Protein AF-A0A848EPE4-F1 (afdb_monomer_lite)

Structure (mmCIF, N/CA/C/O backbone):
data_AF-A0A848EPE4-F1
#
_entry.id   AF-A0A848EPE4-F1
#
loop_
_atom_site.group_PDB
_atom_site.id
_atom_site.type_symbol
_atom_site.label_atom_id
_atom_site.label_alt_id
_atom_site.label_comp_id
_atom_site.label_asym_id
_atom_site.label_entity_id
_atom_site.label_seq_id
_atom_site.pdbx_PDB_ins_code
_atom_site.Cartn_x
_atom_site.Cartn_y
_atom_site.Cartn_z
_atom_site.occupancy
_atom_site.B_iso_or_equiv
_atom_site.auth_seq_id
_atom_site.auth_comp_id
_atom_site.auth_asym_id
_atom_site.auth_atom_id
_atom_site.pdbx_PDB_model_num
ATOM 1 N N . MET A 1 1 ? -6.560 12.099 16.026 1.00 55.00 1 MET A N 1
ATOM 2 C CA . MET A 1 1 ? -5.536 12.004 17.094 1.00 55.00 1 MET A CA 1
ATOM 3 C C . MET A 1 1 ? -4.137 12.373 16.577 1.00 55.00 1 MET A C 1
ATOM 5 O O . MET A 1 1 ? -3.773 11.917 15.496 1.00 55.00 1 MET A O 1
ATOM 9 N N . TYR A 1 2 ? -3.348 13.176 17.306 1.00 63.06 2 TYR A N 1
ATOM 10 C CA . TYR A 1 2 ? -1.899 13.295 17.062 1.00 63.06 2 TYR A CA 1
ATOM 11 C C . TYR A 1 2 ? -1.186 12.169 17.816 1.00 63.06 2 TYR A C 1
ATOM 13 O O . TYR A 1 2 ? -1.379 12.022 19.019 1.00 63.06 2 TYR A O 1
ATOM 21 N N . LEU A 1 3 ? -0.387 11.359 17.117 1.00 69.88 3 LEU A N 1
ATOM 22 C CA . LEU A 1 3 ? 0.414 10.324 17.769 1.00 69.88 3 LEU A CA 1
ATOM 23 C C . LEU A 1 3 ? 1.490 10.973 18.661 1.00 69.88 3 LEU A C 1
ATOM 25 O O . LEU A 1 3 ? 2.161 11.907 18.193 1.00 69.88 3 LEU A O 1
ATOM 29 N N . PRO A 1 4 ? 1.707 10.464 19.891 1.00 80.75 4 PRO A N 1
ATOM 30 C CA . PRO A 1 4 ? 2.848 10.834 20.721 1.00 80.75 4 PRO A CA 1
ATOM 31 C C . PRO A 1 4 ? 4.163 10.788 19.936 1.00 80.75 4 PRO A C 1
ATOM 33 O O . PRO A 1 4 ? 4.312 10.015 18.985 1.00 80.75 4 PRO A O 1
ATOM 36 N N . HIS A 1 5 ? 5.118 11.644 20.308 1.00 78.69 5 HIS A N 1
ATOM 37 C CA . HIS A 1 5 ? 6.383 11.784 19.583 1.00 78.69 5 HIS A CA 1
ATOM 38 C C . HIS A 1 5 ? 7.130 10.449 19.440 1.00 78.69 5 HIS A C 1
ATOM 40 O O . HIS A 1 5 ? 7.540 10.102 18.336 1.00 78.69 5 HIS A O 1
ATOM 46 N N . GLU A 1 6 ? 7.203 9.666 20.513 1.00 79.75 6 GLU A N 1
ATOM 47 C CA . GLU A 1 6 ? 7.856 8.352 20.535 1.00 79.75 6 GLU A CA 1
ATOM 48 C C . GLU A 1 6 ? 7.231 7.370 19.532 1.00 79.75 6 GLU A C 1
ATOM 50 O O . GLU A 1 6 ? 7.936 6.726 18.757 1.00 79.75 6 GLU A O 1
ATOM 55 N N . LEU A 1 7 ? 5.897 7.335 19.438 1.00 81.75 7 LEU A N 1
ATOM 56 C CA . LEU A 1 7 ? 5.201 6.472 18.477 1.00 81.75 7 LEU A CA 1
ATOM 57 C C . LEU A 1 7 ? 5.461 6.916 17.033 1.00 81.75 7 LEU A C 1
ATOM 59 O O . LEU A 1 7 ? 5.602 6.083 16.137 1.00 81.75 7 LEU A O 1
ATOM 63 N N . ARG A 1 8 ? 5.565 8.229 16.787 1.00 81.81 8 ARG A N 1
ATOM 64 C CA . ARG A 1 8 ? 5.948 8.751 15.465 1.00 81.81 8 ARG A CA 1
ATOM 65 C C . ARG A 1 8 ? 7.373 8.345 15.094 1.00 81.81 8 ARG A C 1
ATOM 67 O O . ARG A 1 8 ? 7.601 7.975 13.943 1.00 81.81 8 ARG A O 1
ATOM 74 N N . GLN A 1 9 ? 8.305 8.385 16.046 1.00 85.06 9 GLN A N 1
ATOM 75 C CA . GLN A 1 9 ? 9.679 7.930 15.830 1.00 85.06 9 GLN A CA 1
ATOM 76 C C . GLN A 1 9 ? 9.729 6.437 15.495 1.00 85.06 9 GLN A C 1
ATOM 78 O O . GLN A 1 9 ? 10.421 6.051 14.553 1.00 85.06 9 GLN A O 1
ATOM 83 N N . ASP A 1 10 ? 8.959 5.600 16.192 1.00 85.69 10 ASP A N 1
ATOM 84 C CA . ASP A 1 10 ? 8.924 4.168 15.895 1.00 85.69 10 ASP A CA 1
ATOM 85 C C . ASP A 1 10 ? 8.340 3.872 14.513 1.00 85.69 10 ASP A C 1
ATOM 87 O O . ASP A 1 10 ? 8.917 3.096 13.753 1.00 85.69 10 ASP A O 1
ATOM 91 N N . PHE A 1 11 ? 7.241 4.527 14.127 1.00 84.06 11 PHE A N 1
ATOM 92 C CA . PHE A 1 11 ? 6.709 4.387 12.768 1.00 84.06 11 PHE A CA 1
ATOM 93 C C . PHE A 1 11 ? 7.697 4.869 11.704 1.00 84.06 11 PHE A C 1
ATOM 95 O O . PHE A 1 11 ? 7.796 4.266 10.635 1.00 84.06 11 PHE A O 1
ATOM 102 N N . HIS A 1 12 ? 8.452 5.930 11.989 1.00 84.19 12 HIS A N 1
ATOM 103 C CA . HIS A 1 12 ? 9.511 6.392 11.101 1.00 84.19 12 HIS A CA 1
ATOM 104 C C . HIS A 1 12 ? 10.647 5.363 10.985 1.00 84.19 12 HIS A C 1
ATOM 106 O O . HIS A 1 12 ? 11.151 5.110 9.887 1.00 84.19 12 HIS A O 1
ATOM 112 N N . TYR A 1 13 ? 11.017 4.723 12.095 1.00 84.31 13 TYR A N 1
ATOM 113 C CA . TYR A 1 13 ? 12.003 3.645 12.140 1.00 84.31 13 TYR A CA 1
ATOM 114 C C . TYR A 1 13 ? 11.542 2.393 11.367 1.00 84.31 13 TYR A C 1
ATOM 116 O O . TYR A 1 13 ? 12.347 1.737 10.709 1.00 84.31 13 TYR A O 1
ATOM 124 N N . LEU A 1 14 ? 10.235 2.116 11.361 1.00 84.06 14 LEU A N 1
ATOM 125 C CA . LEU A 1 14 ? 9.597 1.040 10.594 1.00 84.06 14 LEU A CA 1
ATOM 126 C C . LEU A 1 14 ? 9.268 1.419 9.136 1.00 84.06 14 LEU A C 1
ATOM 128 O O . LEU A 1 14 ? 8.628 0.644 8.425 1.00 84.06 14 LEU A O 1
ATOM 132 N N . SER A 1 15 ? 9.686 2.596 8.665 1.00 81.88 15 SER A N 1
ATOM 133 C CA . SER A 1 15 ? 9.527 2.996 7.263 1.00 81.88 15 SER A CA 1
ATOM 134 C C . SER A 1 15 ? 10.709 2.538 6.403 1.00 81.88 15 SER A C 1
ATOM 136 O O . SER A 1 15 ? 11.812 2.291 6.894 1.00 81.88 15 SER A O 1
ATOM 138 N N . LEU A 1 16 ? 10.496 2.470 5.088 1.00 76.06 16 LEU A N 1
ATOM 139 C CA . LEU A 1 16 ? 11.571 2.225 4.117 1.00 76.06 16 LEU A CA 1
ATOM 140 C C . LEU A 1 16 ? 12.423 3.473 3.843 1.00 76.06 16 LEU A C 1
ATOM 142 O O . LEU A 1 16 ? 13.394 3.388 3.100 1.00 76.06 16 LEU A O 1
ATOM 146 N N . ARG A 1 17 ? 12.045 4.638 4.400 1.00 77.94 17 ARG A N 1
ATOM 147 C CA . ARG A 1 17 ? 12.699 5.953 4.226 1.00 77.94 17 ARG A CA 1
ATOM 148 C C . ARG A 1 17 ? 12.914 6.408 2.773 1.00 77.94 17 ARG A C 1
ATOM 150 O O . ARG A 1 17 ? 13.511 7.450 2.538 1.00 77.94 17 ARG A O 1
ATOM 157 N N . SER A 1 18 ? 12.376 5.675 1.801 1.00 81.88 18 SER A N 1
ATOM 158 C CA . SER A 1 18 ? 12.403 5.989 0.378 1.00 81.88 18 SER A CA 1
ATOM 159 C C . SER A 1 18 ? 11.016 5.772 -0.204 1.00 81.88 18 SER A C 1
ATOM 161 O O . SER A 1 18 ? 10.469 4.670 -0.152 1.00 81.88 18 SER A O 1
ATOM 163 N N . SER A 1 19 ? 10.454 6.831 -0.785 1.00 86.50 19 SER A N 1
ATOM 164 C CA . SER A 1 19 ? 9.142 6.761 -1.438 1.00 86.50 19 SER A CA 1
ATOM 165 C C . SER A 1 19 ? 9.155 5.830 -2.654 1.00 86.50 19 SER A C 1
ATOM 167 O O . SER A 1 19 ? 8.135 5.204 -2.935 1.00 86.50 19 SER A O 1
ATOM 169 N N . LEU A 1 20 ? 10.300 5.707 -3.340 1.00 90.38 20 LEU A N 1
ATOM 170 C CA . LEU A 1 20 ? 10.474 4.758 -4.440 1.00 90.38 20 LEU A CA 1
ATOM 171 C C . LEU A 1 20 ? 10.482 3.314 -3.919 1.00 90.38 20 LEU A C 1
ATOM 173 O O . LEU A 1 20 ? 9.756 2.489 -4.456 1.00 90.38 20 LEU A O 1
ATOM 177 N N . LEU A 1 21 ? 11.201 3.013 -2.829 1.00 89.50 21 LEU A N 1
ATOM 178 C CA . LEU A 1 21 ? 11.173 1.669 -2.228 1.00 89.50 21 LEU A CA 1
ATOM 179 C C . LEU A 1 21 ? 9.773 1.288 -1.730 1.00 89.50 21 LEU A C 1
ATOM 181 O O . LEU A 1 21 ? 9.354 0.141 -1.874 1.00 89.50 21 LEU A O 1
ATOM 185 N N . GLU A 1 22 ? 9.030 2.242 -1.158 1.00 88.69 22 GLU A N 1
ATOM 186 C CA . GLU A 1 22 ? 7.638 2.002 -0.774 1.00 88.69 22 GLU A CA 1
ATOM 187 C C . GLU A 1 22 ? 6.756 1.649 -1.972 1.00 88.69 22 GLU A C 1
ATOM 189 O O . GLU A 1 22 ? 5.899 0.775 -1.843 1.00 88.69 22 GLU A O 1
ATOM 194 N N . GLU A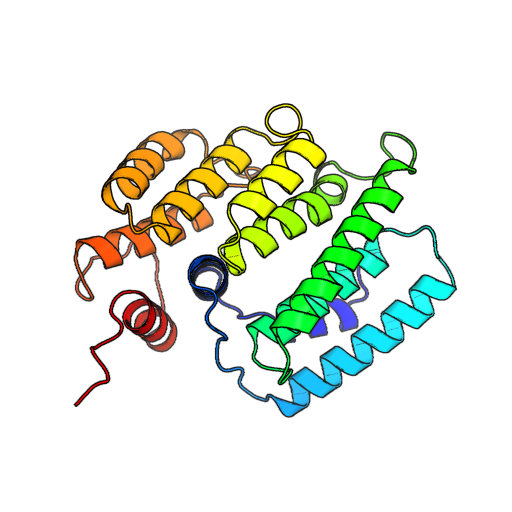 1 23 ? 6.960 2.312 -3.112 1.00 92.38 23 GLU A N 1
ATOM 195 C CA . GLU A 1 23 ? 6.189 2.063 -4.329 1.00 92.38 23 GLU A CA 1
ATOM 196 C C . GLU A 1 23 ? 6.599 0.749 -5.003 1.00 92.38 23 GLU A C 1
ATOM 198 O O . GLU A 1 23 ? 5.732 -0.048 -5.337 1.00 92.38 23 GLU A O 1
ATOM 203 N N . ILE A 1 24 ? 7.900 0.460 -5.106 1.00 91.00 24 ILE A N 1
ATOM 204 C CA . ILE A 1 24 ? 8.420 -0.822 -5.609 1.00 91.00 24 ILE A CA 1
ATOM 205 C C . ILE A 1 24 ? 7.850 -1.975 -4.786 1.00 91.00 24 ILE A C 1
ATOM 207 O O . ILE A 1 24 ? 7.311 -2.939 -5.320 1.00 91.00 24 ILE A O 1
ATOM 211 N N . SER A 1 25 ? 7.924 -1.868 -3.463 1.00 88.75 25 SER A N 1
ATOM 212 C CA . SER A 1 25 ? 7.424 -2.915 -2.582 1.00 88.75 25 SER A CA 1
ATOM 213 C C . SER A 1 25 ? 5.900 -3.077 -2.660 1.00 88.75 25 SER A C 1
ATOM 215 O O . SER A 1 25 ? 5.390 -4.182 -2.476 1.00 88.75 25 SER A O 1
ATOM 217 N N . LEU A 1 26 ? 5.166 -1.991 -2.926 1.00 92.12 26 LEU A N 1
ATOM 218 C CA . LEU A 1 26 ? 3.726 -2.034 -3.179 1.00 92.12 26 LEU A CA 1
ATOM 219 C C . LEU A 1 26 ? 3.394 -2.717 -4.513 1.00 92.12 26 LEU A C 1
ATOM 221 O O . LEU A 1 26 ? 2.454 -3.492 -4.556 1.00 92.12 26 LEU A O 1
ATOM 225 N N . LEU A 1 27 ? 4.126 -2.425 -5.585 1.00 93.75 27 LEU A N 1
ATOM 226 C CA . LEU A 1 27 ? 3.832 -2.935 -6.928 1.00 93.75 27 LEU A CA 1
ATOM 227 C C . LEU A 1 27 ? 4.292 -4.385 -7.109 1.00 93.75 27 LEU A C 1
ATOM 229 O O . LEU A 1 27 ? 3.583 -5.218 -7.662 1.00 93.75 27 LEU A O 1
ATOM 233 N N . TYR A 1 28 ? 5.475 -4.716 -6.604 1.00 88.94 28 TYR A N 1
ATOM 234 C CA . TYR A 1 28 ? 6.107 -6.000 -6.892 1.00 88.94 28 TYR A CA 1
ATOM 235 C C . TYR A 1 28 ? 6.006 -7.005 -5.747 1.00 88.94 28 TYR A C 1
ATOM 237 O O . TYR A 1 28 ? 6.452 -8.137 -5.901 1.00 88.94 28 TYR A O 1
ATOM 245 N N . GLY A 1 29 ? 5.430 -6.614 -4.606 1.00 79.62 29 GLY A N 1
ATOM 246 C CA . GLY A 1 29 ? 5.181 -7.508 -3.472 1.00 79.62 29 GLY A CA 1
ATOM 247 C C . GLY A 1 29 ? 6.442 -8.076 -2.813 1.00 79.62 29 GLY A C 1
ATOM 248 O O . GLY A 1 29 ? 6.332 -8.923 -1.929 1.00 79.62 29 GLY A O 1
ATOM 249 N N . ARG A 1 30 ? 7.645 -7.631 -3.209 1.00 73.88 30 ARG A N 1
ATOM 250 C CA . ARG A 1 30 ? 8.894 -8.157 -2.654 1.00 73.88 30 ARG A CA 1
ATOM 251 C C . ARG A 1 30 ? 9.141 -7.619 -1.241 1.00 73.88 30 ARG A C 1
ATOM 253 O O . ARG A 1 30 ? 9.041 -6.398 -1.030 1.00 73.88 30 ARG A O 1
ATOM 260 N N . PRO A 1 31 ? 9.492 -8.498 -0.283 1.00 72.25 31 PRO A N 1
ATOM 261 C CA . PRO A 1 31 ? 10.002 -8.056 0.998 1.00 72.25 31 PRO A CA 1
ATOM 262 C C . PRO A 1 31 ? 11.348 -7.370 0.774 1.00 72.25 31 PRO A C 1
ATOM 264 O O . PRO A 1 31 ? 12.218 -7.891 0.077 1.00 72.25 31 PRO A O 1
ATOM 267 N N . LEU A 1 32 ? 11.511 -6.185 1.349 1.00 73.31 32 LEU A N 1
ATOM 268 C CA . LEU A 1 32 ? 12.774 -5.459 1.279 1.00 73.31 32 LEU A CA 1
ATOM 269 C C . LEU A 1 32 ? 13.558 -5.752 2.552 1.00 73.31 32 LEU A C 1
ATOM 271 O O . LEU A 1 32 ? 13.022 -5.622 3.655 1.00 73.31 32 LEU A O 1
ATOM 275 N N . THR A 1 33 ? 14.813 -6.175 2.394 1.00 67.12 33 THR A N 1
ATOM 276 C CA . THR A 1 33 ?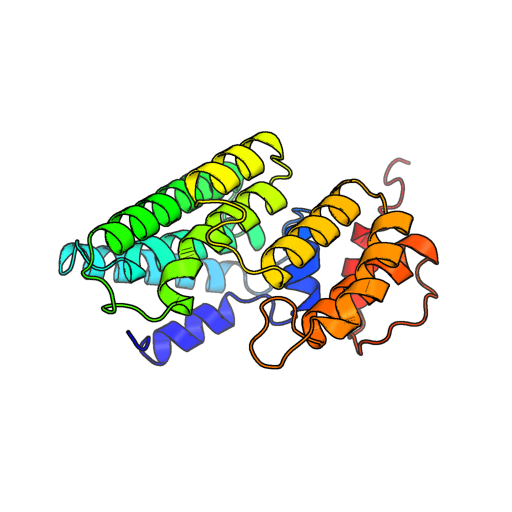 15.684 -6.515 3.519 1.00 67.12 33 THR A CA 1
ATOM 277 C C . THR A 1 33 ? 15.817 -5.318 4.447 1.00 67.12 33 THR A C 1
ATOM 279 O O . THR A 1 33 ? 16.251 -4.227 4.074 1.00 67.12 33 THR A O 1
ATOM 282 N N . ALA A 1 34 ? 15.389 -5.518 5.685 1.00 61.09 34 ALA A N 1
ATOM 283 C CA . ALA A 1 34 ? 15.414 -4.490 6.698 1.00 61.09 34 ALA A CA 1
ATOM 284 C C . ALA A 1 34 ? 16.723 -4.594 7.489 1.00 61.09 34 ALA A C 1
ATOM 286 O O . ALA A 1 34 ? 16.978 -5.609 8.136 1.00 61.09 34 ALA A O 1
ATOM 287 N N . GLY A 1 35 ? 17.547 -3.543 7.466 1.00 70.00 35 GLY A N 1
ATOM 288 C CA . GLY A 1 35 ? 18.644 -3.406 8.433 1.00 70.00 35 GLY A CA 1
ATOM 289 C C . GLY A 1 35 ? 18.102 -3.397 9.871 1.00 70.00 35 GLY A C 1
ATOM 290 O O . GLY A 1 35 ? 16.993 -2.908 10.096 1.00 70.00 35 GLY A O 1
ATOM 291 N N . ASP A 1 36 ? 18.865 -3.942 10.823 1.00 84.00 36 ASP A N 1
ATOM 292 C CA . ASP A 1 36 ? 18.458 -4.187 12.222 1.00 84.00 36 ASP A CA 1
ATOM 293 C C . ASP A 1 36 ? 17.077 -4.868 12.361 1.00 84.00 36 ASP A C 1
ATOM 295 O O . ASP A 1 36 ? 16.104 -4.320 12.892 1.00 84.00 36 ASP A O 1
ATOM 299 N N . ARG A 1 37 ? 16.977 -6.100 11.845 1.00 85.81 37 ARG A N 1
ATOM 300 C CA . ARG A 1 37 ? 15.751 -6.914 11.903 1.00 85.81 37 ARG A CA 1
ATOM 301 C C . ARG A 1 37 ? 15.253 -7.103 13.341 1.00 85.81 37 ARG A C 1
ATOM 303 O O . ARG A 1 37 ? 14.053 -6.987 13.584 1.00 85.81 37 ARG A O 1
ATOM 310 N N . ILE A 1 38 ? 16.157 -7.361 14.290 1.00 87.56 38 ILE A N 1
ATOM 311 C CA . ILE A 1 38 ? 15.814 -7.621 15.697 1.00 87.56 38 ILE A CA 1
ATOM 312 C C . ILE A 1 38 ? 15.222 -6.366 16.342 1.00 87.56 38 ILE A C 1
ATOM 314 O O . ILE A 1 38 ? 14.125 -6.431 16.903 1.00 87.56 38 ILE A O 1
ATOM 318 N N . GLY A 1 39 ? 15.880 -5.210 16.203 1.00 90.12 39 GLY A N 1
ATOM 319 C CA . GLY A 1 39 ? 15.380 -3.944 16.737 1.00 90.12 39 GLY A CA 1
ATOM 320 C C . GLY A 1 39 ? 14.001 -3.581 16.184 1.00 90.12 39 GLY A C 1
ATOM 321 O O . GLY A 1 39 ? 13.111 -3.169 16.936 1.00 90.12 39 GLY A O 1
ATOM 322 N N . ARG A 1 40 ? 13.768 -3.812 14.885 1.00 90.50 40 ARG A N 1
ATOM 323 C CA . ARG A 1 40 ? 12.451 -3.610 14.254 1.00 90.50 40 ARG A CA 1
ATOM 324 C C . ARG A 1 40 ? 11.383 -4.559 14.794 1.00 90.50 40 ARG A C 1
ATOM 326 O O . ARG A 1 40 ? 10.282 -4.098 15.090 1.00 90.50 40 ARG A O 1
ATOM 333 N N . ILE A 1 41 ? 11.693 -5.847 14.969 1.00 90.94 41 ILE A N 1
ATOM 334 C CA . ILE A 1 41 ? 10.766 -6.824 15.568 1.00 90.94 41 ILE A CA 1
ATOM 335 C C . ILE A 1 41 ? 10.374 -6.387 16.983 1.00 90.94 41 ILE A C 1
ATOM 337 O O . ILE A 1 41 ? 9.184 -6.351 17.305 1.00 90.94 41 ILE A O 1
ATOM 341 N N . CYS A 1 42 ? 11.349 -6.010 17.814 1.00 90.81 42 CYS A N 1
ATOM 342 C CA . CYS A 1 42 ? 11.103 -5.554 19.182 1.00 90.81 42 CYS A CA 1
ATOM 343 C C . CYS A 1 42 ? 10.190 -4.320 19.219 1.00 90.81 42 CYS A C 1
ATOM 345 O O . CYS A 1 42 ? 9.223 -4.294 19.985 1.00 90.81 42 CYS A O 1
ATOM 347 N N . ARG A 1 43 ? 10.428 -3.328 18.348 1.00 91.75 43 ARG A N 1
ATOM 348 C CA . ARG A 1 43 ? 9.565 -2.138 18.238 1.00 91.75 43 ARG A CA 1
ATOM 349 C C . ARG A 1 43 ? 8.160 -2.480 17.752 1.00 91.75 43 ARG A C 1
ATOM 351 O O . ARG A 1 43 ? 7.199 -2.013 18.355 1.00 91.75 43 ARG A O 1
ATOM 358 N N . CYS A 1 44 ? 8.015 -3.324 16.726 1.00 91.75 44 CYS A N 1
ATOM 359 C CA . CYS A 1 44 ? 6.700 -3.783 16.269 1.00 91.75 44 CYS A CA 1
ATOM 360 C C . CYS A 1 44 ? 5.913 -4.450 17.402 1.00 91.75 44 CYS A C 1
ATOM 362 O O . CYS A 1 44 ? 4.759 -4.097 17.628 1.00 91.75 44 CYS A O 1
ATOM 364 N N . ARG A 1 45 ? 6.538 -5.372 18.148 1.00 91.50 45 ARG A N 1
ATOM 365 C CA . ARG A 1 45 ? 5.892 -6.069 19.274 1.00 91.50 45 ARG A CA 1
ATOM 366 C C . ARG A 1 45 ? 5.447 -5.102 20.368 1.00 91.50 45 ARG A C 1
ATOM 368 O O . ARG A 1 45 ? 4.315 -5.205 20.837 1.00 91.50 45 ARG A O 1
ATOM 375 N N . ARG A 1 46 ? 6.308 -4.147 20.737 1.00 93.12 46 ARG A N 1
ATOM 376 C CA . ARG A 1 46 ? 5.967 -3.092 21.702 1.00 93.12 46 ARG A CA 1
ATOM 377 C C . ARG A 1 46 ? 4.756 -2.286 21.233 1.00 93.12 46 ARG A C 1
ATOM 379 O O . ARG A 1 46 ? 3.775 -2.207 21.962 1.00 93.12 46 ARG A O 1
ATOM 386 N N . LEU A 1 47 ? 4.792 -1.759 20.008 1.00 93.81 47 LEU A N 1
ATOM 387 C CA . LEU A 1 47 ? 3.697 -0.953 19.464 1.00 93.81 47 LEU A CA 1
ATOM 388 C C . LEU A 1 47 ? 2.375 -1.725 19.396 1.00 93.81 47 LEU A C 1
ATOM 390 O O . LEU A 1 47 ? 1.334 -1.172 19.735 1.00 93.81 47 LEU A O 1
ATOM 394 N N . VAL A 1 48 ? 2.403 -2.998 18.986 1.00 93.94 48 VAL A N 1
ATOM 395 C CA . VAL A 1 48 ? 1.203 -3.849 18.968 1.00 93.94 48 VAL A CA 1
ATOM 396 C C . VAL A 1 48 ? 0.608 -3.967 20.370 1.00 93.94 48 VAL A C 1
ATOM 398 O O . VAL A 1 48 ? -0.585 -3.725 20.539 1.00 93.94 48 VAL A O 1
ATOM 401 N N . ARG A 1 49 ? 1.426 -4.289 21.379 1.00 93.81 49 ARG A N 1
ATOM 402 C CA . ARG A 1 49 ? 0.975 -4.388 22.774 1.00 93.81 49 ARG A CA 1
ATOM 403 C C . ARG A 1 49 ? 0.360 -3.073 23.255 1.00 93.81 49 ARG A C 1
ATOM 405 O O . ARG A 1 49 ? -0.732 -3.079 23.818 1.00 93.81 49 ARG A O 1
ATOM 412 N N . ASP A 1 50 ? 1.043 -1.960 23.012 1.00 92.56 50 ASP A N 1
ATOM 413 C CA . ASP A 1 50 ? 0.625 -0.649 23.503 1.00 92.56 50 ASP A CA 1
ATOM 414 C C . ASP A 1 50 ? -0.678 -0.189 22.817 1.00 92.56 50 ASP A C 1
ATOM 416 O O . ASP A 1 50 ? -1.587 0.311 23.484 1.00 92.56 50 ASP A O 1
ATOM 420 N N . PHE A 1 51 ? -0.833 -0.434 21.508 1.00 93.81 51 PHE A N 1
ATOM 421 C CA . PHE A 1 51 ? -2.075 -0.141 20.787 1.00 93.81 51 PHE A CA 1
ATOM 422 C C . PHE A 1 51 ? -3.231 -1.053 21.179 1.00 93.81 51 PHE A C 1
ATOM 424 O O . PHE A 1 51 ? -4.347 -0.557 21.294 1.00 93.81 51 PHE A O 1
ATOM 431 N N . LEU A 1 52 ? -2.998 -2.343 21.429 1.00 94.50 52 LEU A N 1
ATOM 432 C CA . LEU A 1 52 ? -4.046 -3.240 21.926 1.00 94.50 52 LEU A CA 1
ATOM 433 C C . LEU A 1 52 ? -4.548 -2.793 23.303 1.00 94.50 52 LEU A C 1
ATOM 435 O O . LEU A 1 52 ? -5.756 -2.678 23.501 1.00 94.50 52 LEU A O 1
ATOM 439 N N . ALA A 1 53 ? -3.641 -2.462 24.226 1.00 93.69 53 ALA A N 1
ATOM 440 C CA . ALA A 1 53 ? -4.007 -1.965 25.552 1.00 93.69 53 ALA A CA 1
ATOM 441 C C . ALA A 1 53 ? -4.747 -0.617 25.488 1.00 93.69 53 ALA A C 1
ATOM 443 O O . ALA A 1 53 ? -5.681 -0.372 26.249 1.00 93.69 53 ALA A O 1
ATOM 444 N N . ALA A 1 54 ? -4.347 0.280 24.583 1.00 92.62 54 ALA A N 1
ATOM 445 C CA . ALA A 1 54 ? -5.041 1.547 24.377 1.00 92.62 54 ALA A CA 1
ATOM 446 C C . ALA A 1 54 ? -6.428 1.349 23.742 1.00 92.62 54 ALA A C 1
ATOM 448 O O . ALA A 1 54 ? -7.395 1.974 24.173 1.00 92.62 54 ALA A O 1
ATOM 449 N N . TRP A 1 55 ? -6.546 0.434 22.778 1.00 94.38 55 TRP A N 1
ATOM 450 C CA . TRP A 1 55 ? -7.811 0.134 22.116 1.00 94.38 55 TRP A CA 1
ATOM 451 C C . TRP A 1 55 ? -8.821 -0.519 23.055 1.00 94.38 55 TRP A C 1
ATOM 453 O O . TRP A 1 55 ? -9.992 -0.166 23.016 1.00 94.38 55 TRP A O 1
ATOM 463 N N . GLN A 1 56 ? -8.374 -1.394 23.961 1.00 95.00 56 GLN A N 1
ATOM 464 C CA . GLN A 1 56 ? -9.233 -1.953 25.013 1.00 95.00 56 GLN A CA 1
ATOM 465 C C . GLN A 1 56 ? -9.884 -0.863 25.873 1.00 95.00 56 GLN A C 1
ATOM 467 O O . GLN A 1 56 ? -11.038 -1.000 26.265 1.00 95.00 56 GLN A O 1
ATOM 472 N N . ARG A 1 57 ? -9.169 0.238 26.136 1.00 94.81 57 ARG A N 1
ATOM 473 C CA . ARG A 1 57 ? -9.700 1.383 26.893 1.00 94.81 57 ARG A CA 1
ATOM 474 C C . ARG A 1 57 ? -10.622 2.278 26.064 1.00 94.81 57 ARG A C 1
ATOM 476 O O . ARG A 1 57 ? -11.412 3.018 26.637 1.00 94.81 57 ARG A O 1
ATOM 483 N N . GLN A 1 58 ? -10.499 2.259 24.738 1.00 92.81 58 GLN A N 1
ATOM 484 C CA . GLN A 1 58 ? -11.260 3.111 23.820 1.00 92.81 58 GLN A CA 1
ATOM 485 C C . GLN A 1 58 ? -11.687 2.317 22.568 1.00 92.81 58 GLN A C 1
ATOM 487 O O . GLN A 1 58 ? -11.157 2.552 21.476 1.00 92.81 58 GLN A O 1
ATOM 492 N N . PRO A 1 59 ? -12.627 1.362 22.699 1.00 93.81 59 PRO A N 1
ATOM 493 C CA . PRO A 1 59 ? -12.925 0.371 21.659 1.00 93.81 59 PRO A CA 1
ATOM 494 C C . PRO A 1 59 ? -13.514 0.968 20.374 1.00 93.81 59 PRO A C 1
ATOM 496 O O . PRO A 1 59 ? -13.346 0.394 19.293 1.00 93.81 59 PRO A O 1
ATOM 499 N N . ASP A 1 60 ? -14.152 2.133 20.474 1.00 92.94 60 ASP A N 1
ATOM 500 C CA . ASP A 1 60 ? -14.792 2.805 19.342 1.00 92.94 60 ASP A CA 1
ATOM 501 C C . ASP A 1 60 ? -13.841 3.683 18.520 1.00 92.94 60 ASP A C 1
ATOM 503 O O . ASP A 1 60 ? -14.238 4.197 17.473 1.00 92.94 60 ASP A O 1
ATOM 507 N N . GLN A 1 61 ? -12.580 3.824 18.947 1.00 92.31 61 GLN A N 1
ATOM 508 C CA . GLN A 1 61 ? -11.582 4.613 18.227 1.00 92.31 61 GLN A CA 1
ATOM 509 C C . GLN A 1 61 ? -11.057 3.850 16.997 1.00 92.31 61 GLN A C 1
ATOM 511 O O . GLN A 1 61 ? -10.374 2.831 17.146 1.00 92.31 61 GLN A O 1
ATOM 516 N N . PRO A 1 62 ? -11.313 4.331 15.766 1.00 93.69 62 PRO A N 1
ATOM 517 C CA . PRO A 1 62 ? -10.890 3.666 14.538 1.00 93.69 62 PRO A CA 1
ATOM 518 C C . PRO A 1 62 ? -9.379 3.731 14.289 1.00 93.69 62 PRO A C 1
ATOM 520 O O . PRO A 1 62 ? -8.850 2.914 13.530 1.00 93.69 62 PRO A O 1
ATOM 523 N N . GLU A 1 63 ? -8.664 4.683 14.897 1.00 92.38 63 GLU A N 1
ATOM 524 C CA . GLU A 1 63 ? -7.219 4.823 14.717 1.00 92.38 63 GLU A CA 1
ATOM 525 C C . GLU A 1 63 ? -6.431 3.593 15.170 1.00 92.38 63 GLU A C 1
ATOM 527 O O . GLU A 1 63 ? -5.477 3.216 14.491 1.00 92.38 63 GLU A O 1
ATOM 532 N N . TYR A 1 64 ? -6.810 2.949 16.275 1.00 94.50 64 TYR A N 1
ATOM 533 C CA . TYR A 1 64 ? -6.063 1.802 16.794 1.00 94.50 64 TYR A CA 1
ATOM 534 C C . TYR A 1 64 ? -6.077 0.589 15.860 1.00 94.50 64 TYR A C 1
ATOM 536 O O . TYR A 1 64 ? -4.989 0.140 15.491 1.00 94.50 64 TYR A O 1
ATOM 544 N N . PRO A 1 65 ? -7.238 0.074 15.402 1.00 96.81 65 PRO A N 1
ATOM 545 C CA . PRO A 1 65 ? -7.236 -1.009 14.430 1.00 96.81 65 PRO A CA 1
ATOM 546 C C . PRO A 1 65 ? -6.541 -0.590 13.129 1.00 96.81 65 PRO A C 1
ATOM 548 O O . PRO A 1 65 ? -5.785 -1.378 12.574 1.00 96.81 65 PRO A O 1
ATOM 551 N N . TYR A 1 66 ? -6.666 0.665 12.679 1.00 95.94 66 TYR A N 1
ATOM 552 C CA . TYR A 1 66 ? -5.910 1.125 11.509 1.00 95.94 66 TYR A CA 1
ATOM 553 C C . TYR A 1 66 ? -4.388 1.006 11.713 1.00 95.94 66 TYR A C 1
ATOM 555 O O . TYR A 1 66 ? -3.690 0.475 10.849 1.00 95.94 66 TYR A O 1
ATOM 563 N N . LEU A 1 67 ? -3.859 1.467 12.850 1.00 95.19 67 LEU A N 1
ATOM 564 C CA . LEU A 1 67 ? -2.424 1.413 13.150 1.00 95.19 67 LEU A CA 1
ATOM 565 C C . LEU A 1 67 ? -1.920 -0.022 13.335 1.00 95.19 67 LEU A C 1
ATOM 567 O O . LEU A 1 67 ? -0.824 -0.331 12.869 1.00 95.19 67 LEU A O 1
ATOM 571 N N . LEU A 1 68 ? -2.721 -0.905 13.939 1.00 96.62 68 LEU A N 1
ATOM 572 C CA . LEU A 1 68 ? -2.420 -2.338 14.026 1.00 96.62 68 LEU A CA 1
ATOM 573 C C . LEU A 1 68 ? -2.299 -2.966 12.632 1.00 96.62 68 LEU A C 1
ATOM 575 O O . LEU A 1 68 ? -1.325 -3.669 12.363 1.00 96.62 68 LEU A O 1
ATOM 579 N N . GLY A 1 69 ? -3.217 -2.633 11.718 1.00 96.81 69 GLY A N 1
ATOM 580 C CA . GLY A 1 69 ? -3.125 -3.055 10.321 1.00 96.81 69 GLY A CA 1
ATOM 581 C C . GLY A 1 69 ? -1.841 -2.566 9.644 1.00 96.81 69 GLY A C 1
ATOM 582 O O . GLY A 1 69 ? -1.141 -3.354 9.012 1.00 96.81 69 GLY A O 1
ATOM 583 N N . VAL A 1 70 ? -1.462 -1.293 9.844 1.00 94.44 70 VAL A N 1
ATOM 584 C CA . VAL A 1 70 ? -0.193 -0.745 9.321 1.00 94.44 70 VAL A CA 1
ATOM 585 C C . VAL A 1 70 ? 1.013 -1.522 9.850 1.00 94.44 70 VAL A C 1
ATOM 587 O O . VAL A 1 70 ? 1.910 -1.833 9.072 1.00 94.44 70 VAL A O 1
ATOM 590 N N . LEU A 1 71 ? 1.059 -1.859 11.140 1.00 94.81 71 LEU A N 1
ATOM 591 C CA . LEU A 1 71 ? 2.184 -2.610 11.709 1.00 94.81 71 LEU A CA 1
ATOM 592 C C . LEU A 1 71 ? 2.316 -4.010 11.115 1.00 94.81 71 LEU A C 1
ATOM 594 O O . LEU A 1 71 ? 3.431 -4.442 10.827 1.00 94.81 71 LEU A O 1
ATOM 598 N N . LEU A 1 72 ? 1.195 -4.694 10.903 1.00 94.94 72 LEU A N 1
ATOM 599 C CA . LEU A 1 72 ? 1.171 -6.019 10.292 1.00 94.94 72 LEU A CA 1
ATOM 600 C C . LEU A 1 72 ? 1.584 -5.972 8.817 1.00 94.94 72 LEU A C 1
ATOM 602 O O . LEU A 1 72 ? 2.417 -6.773 8.390 1.00 94.94 72 LEU A O 1
ATOM 606 N N . GLU A 1 73 ? 1.099 -4.984 8.056 1.00 92.75 73 GLU A N 1
ATOM 607 C CA . GLU A 1 73 ? 1.551 -4.772 6.678 1.00 92.75 73 GLU A CA 1
ATOM 608 C C . GLU A 1 73 ? 3.066 -4.508 6.635 1.00 92.75 73 GLU A C 1
ATOM 610 O O . GLU A 1 73 ? 3.780 -5.109 5.829 1.00 92.75 73 GLU A O 1
ATOM 615 N N . ARG A 1 74 ? 3.588 -3.663 7.538 1.00 90.69 74 ARG A N 1
ATOM 616 C CA . ARG A 1 74 ? 5.033 -3.404 7.645 1.00 90.69 74 ARG A CA 1
ATOM 617 C C . ARG A 1 74 ? 5.818 -4.649 8.035 1.00 90.69 74 ARG A C 1
ATOM 619 O O . ARG A 1 74 ? 6.901 -4.853 7.495 1.00 90.69 74 ARG A O 1
ATOM 626 N N . ALA A 1 75 ? 5.286 -5.486 8.923 1.00 90.69 75 ALA A N 1
ATOM 627 C CA . ALA A 1 75 ? 5.940 -6.724 9.326 1.00 90.69 75 ALA A CA 1
ATOM 628 C C . ALA A 1 75 ? 6.129 -7.680 8.141 1.00 90.69 75 ALA A C 1
ATOM 630 O O . ALA A 1 75 ? 7.232 -8.195 7.956 1.00 90.69 75 ALA A O 1
ATOM 631 N N . GLY A 1 76 ? 5.101 -7.856 7.304 1.00 89.56 76 GLY A N 1
ATOM 632 C CA . GLY A 1 76 ? 5.223 -8.635 6.068 1.00 89.56 76 GLY A CA 1
ATOM 633 C C . GLY A 1 76 ? 6.168 -7.975 5.059 1.00 89.56 76 GLY A C 1
ATOM 634 O O . GLY A 1 76 ? 7.043 -8.624 4.497 1.00 89.56 76 GLY A O 1
ATOM 635 N N . GLN A 1 77 ? 6.050 -6.656 4.884 1.00 88.06 77 GLN A N 1
ATOM 636 C CA . GLN A 1 77 ? 6.853 -5.886 3.931 1.00 88.06 77 GLN A CA 1
ATOM 637 C C . GLN A 1 77 ? 8.364 -5.898 4.222 1.00 88.06 77 GLN A C 1
ATOM 639 O O . GLN A 1 77 ? 9.174 -5.838 3.299 1.00 88.06 77 GLN A O 1
ATOM 644 N N . LEU A 1 78 ? 8.741 -5.921 5.498 1.00 88.44 78 LEU A N 1
ATOM 645 C CA . LEU A 1 78 ? 10.128 -5.844 5.962 1.00 88.44 78 LEU A CA 1
ATOM 646 C C . LEU A 1 78 ? 10.701 -7.216 6.362 1.00 88.44 78 LEU A C 1
ATOM 648 O O . LEU A 1 78 ? 11.743 -7.266 7.014 1.00 88.44 78 LEU A O 1
ATOM 652 N N . ALA A 1 79 ? 10.012 -8.317 6.030 1.00 87.69 79 ALA A N 1
ATOM 653 C CA . ALA A 1 79 ? 10.383 -9.679 6.437 1.00 87.69 79 ALA A CA 1
ATOM 654 C C . ALA A 1 79 ? 10.632 -9.828 7.958 1.00 87.69 79 ALA A C 1
ATOM 656 O O . ALA A 1 79 ? 11.537 -10.536 8.414 1.00 87.69 79 ALA A O 1
ATOM 657 N N . LEU A 1 80 ? 9.819 -9.149 8.775 1.00 89.81 80 LEU A N 1
ATOM 658 C CA . LEU A 1 80 ? 9.881 -9.223 10.245 1.00 89.81 80 LEU A CA 1
ATOM 659 C C . LEU A 1 80 ? 9.101 -10.422 10.807 1.00 89.81 80 LEU A C 1
ATOM 661 O O . LEU A 1 80 ? 9.069 -10.627 12.018 1.00 89.81 80 LEU A O 1
ATOM 665 N N . THR A 1 81 ? 8.448 -11.191 9.939 1.00 88.94 81 THR A N 1
ATOM 666 C CA . THR A 1 81 ? 7.702 -12.407 10.260 1.00 88.94 81 THR A CA 1
ATOM 667 C C . THR A 1 81 ? 7.962 -13.457 9.191 1.00 88.94 81 THR A C 1
ATOM 669 O O . THR A 1 81 ? 8.132 -13.117 8.020 1.00 88.94 81 THR A O 1
ATOM 672 N N . ASP A 1 82 ? 7.941 -14.723 9.591 1.00 88.94 82 ASP A N 1
ATOM 673 C CA . ASP A 1 82 ? 8.083 -15.857 8.677 1.00 88.94 82 ASP A CA 1
ATOM 674 C C . ASP A 1 82 ? 6.745 -16.210 7.992 1.00 88.94 82 ASP A C 1
ATOM 676 O O . ASP A 1 82 ? 6.696 -17.051 7.100 1.00 88.94 82 ASP A O 1
ATOM 680 N N . GLN A 1 83 ? 5.642 -15.552 8.378 1.00 91.12 83 GLN A N 1
ATOM 681 C CA . GLN A 1 83 ? 4.299 -15.772 7.825 1.00 91.12 83 GLN A CA 1
ATOM 682 C C . GLN A 1 83 ? 3.692 -14.466 7.278 1.00 91.12 83 GLN A C 1
ATOM 684 O O . GLN A 1 83 ? 2.665 -13.997 7.781 1.00 91.12 83 GLN A O 1
ATOM 689 N N . PRO A 1 84 ? 4.289 -13.857 6.233 1.00 91.12 84 PRO A N 1
ATOM 690 C CA . PRO A 1 84 ? 3.832 -12.573 5.695 1.00 91.12 84 PRO A CA 1
ATOM 691 C C . PRO A 1 84 ? 2.385 -12.619 5.186 1.00 91.12 84 PRO A C 1
ATOM 693 O O . PRO A 1 84 ? 1.648 -11.658 5.381 1.00 91.12 84 PRO A O 1
ATOM 696 N N . GLY A 1 85 ? 1.944 -13.748 4.614 1.00 92.31 85 GLY A N 1
ATOM 697 C CA . GLY A 1 85 ? 0.553 -13.940 4.185 1.00 92.31 85 GLY A CA 1
ATOM 698 C C . GLY A 1 85 ? -0.445 -13.759 5.331 1.00 92.31 85 GLY A C 1
ATOM 699 O O . GLY A 1 85 ? -1.364 -12.953 5.212 1.00 92.31 85 GLY A O 1
ATOM 700 N N . ARG A 1 86 ? -0.195 -14.400 6.483 1.00 94.75 86 ARG A N 1
ATOM 701 C CA . ARG A 1 86 ? -1.051 -14.252 7.673 1.00 94.75 86 ARG A CA 1
ATOM 702 C C . ARG A 1 86 ? -1.028 -12.834 8.230 1.00 94.75 86 ARG A C 1
ATOM 704 O O . ARG A 1 86 ? -2.064 -12.337 8.660 1.00 94.75 86 ARG A O 1
ATOM 711 N N . ALA A 1 87 ? 0.130 -12.170 8.211 1.00 94.88 87 ALA A N 1
ATOM 712 C CA . ALA A 1 87 ? 0.219 -10.771 8.622 1.00 94.88 87 ALA A CA 1
ATOM 713 C C . ALA A 1 87 ? -0.644 -9.873 7.721 1.00 94.88 87 ALA A C 1
ATOM 715 O O . ALA A 1 87 ? -1.355 -9.006 8.223 1.00 94.88 87 ALA A O 1
ATOM 716 N N . TYR A 1 88 ? -0.650 -10.112 6.408 1.00 95.56 88 TYR A N 1
ATOM 717 C CA . TYR A 1 88 ? -1.522 -9.390 5.487 1.00 95.56 88 TYR A CA 1
ATOM 718 C C . TYR A 1 88 ? -3.004 -9.709 5.693 1.00 95.56 88 TYR A C 1
ATOM 720 O O . TYR A 1 88 ? -3.806 -8.781 5.730 1.00 95.56 88 TYR A O 1
ATOM 728 N N . ASP A 1 89 ? -3.376 -10.972 5.901 1.00 96.88 89 ASP A N 1
ATOM 729 C CA . ASP A 1 89 ? -4.769 -11.339 6.188 1.00 96.88 89 ASP A CA 1
ATOM 730 C C . ASP A 1 89 ? -5.276 -10.645 7.466 1.00 96.88 89 ASP A C 1
ATOM 732 O O . ASP A 1 89 ? -6.370 -10.081 7.493 1.00 96.88 89 ASP A O 1
ATOM 736 N N . GLN A 1 90 ? -4.454 -10.604 8.519 1.00 97.38 90 GLN A N 1
ATOM 737 C CA . GLN A 1 90 ? -4.782 -9.869 9.743 1.00 97.38 90 GLN A CA 1
ATOM 738 C C . GLN A 1 90 ? -4.842 -8.354 9.503 1.00 97.38 90 GLN A C 1
ATOM 740 O O . GLN A 1 90 ? -5.745 -7.690 10.012 1.00 97.38 90 GLN A O 1
ATOM 745 N N . ALA A 1 91 ? -3.918 -7.790 8.717 1.00 97.88 91 ALA A N 1
ATOM 746 C CA . ALA A 1 91 ? -3.931 -6.368 8.383 1.00 97.88 91 ALA A CA 1
ATOM 747 C C . ALA A 1 91 ? -5.240 -5.962 7.689 1.00 97.88 91 ALA A C 1
ATOM 749 O O . ALA A 1 91 ? -5.838 -4.949 8.049 1.00 97.88 91 ALA A O 1
ATOM 750 N N . GLU A 1 92 ? -5.721 -6.784 6.754 1.00 98.00 92 GLU A N 1
ATOM 751 C CA . GLU A 1 92 ? -7.001 -6.590 6.069 1.00 98.00 92 GLU A CA 1
ATOM 752 C C . GLU A 1 92 ? -8.176 -6.538 7.058 1.00 98.00 92 GLU A C 1
ATOM 754 O O . GLU A 1 92 ? -8.984 -5.608 7.013 1.00 98.00 92 GLU A O 1
ATOM 759 N N . GLN A 1 93 ? -8.237 -7.485 8.003 1.00 98.06 93 GLN A N 1
ATOM 760 C CA . GLN A 1 93 ? -9.275 -7.527 9.042 1.00 98.06 93 GLN A CA 1
ATOM 761 C C . GLN A 1 93 ? -9.270 -6.260 9.903 1.00 98.06 93 GLN A C 1
ATOM 763 O O . GLN A 1 93 ? -10.322 -5.680 10.189 1.00 98.06 93 GLN A O 1
ATOM 768 N N . TYR A 1 94 ? -8.083 -5.799 10.292 1.00 98.38 94 TYR A N 1
ATOM 769 C CA . TYR A 1 94 ? -7.912 -4.577 11.068 1.00 98.38 94 TYR A CA 1
ATOM 770 C C . TYR A 1 94 ? -8.315 -3.320 10.286 1.00 98.38 94 TYR A C 1
ATOM 772 O O . TYR A 1 94 ? -8.989 -2.444 10.836 1.00 98.38 94 TYR A O 1
ATOM 780 N N . TYR A 1 95 ? -7.984 -3.231 8.997 1.00 98.19 95 TYR A N 1
ATOM 781 C CA . TYR A 1 95 ? -8.431 -2.122 8.154 1.00 98.19 95 TYR A CA 1
ATOM 782 C C . TYR A 1 95 ? -9.947 -2.108 7.956 1.00 98.19 95 TYR A C 1
ATOM 784 O O . TYR A 1 95 ? -10.559 -1.043 8.070 1.00 98.19 95 TYR A O 1
ATOM 792 N N . ASP A 1 96 ? -10.580 -3.263 7.733 1.00 97.69 96 ASP A N 1
ATOM 793 C CA . ASP A 1 96 ? -12.041 -3.340 7.652 1.00 97.69 96 ASP A CA 1
ATOM 794 C C . ASP A 1 96 ? -12.702 -2.985 8.994 1.00 97.69 96 ASP A C 1
ATOM 796 O O . ASP A 1 96 ? -13.709 -2.273 9.026 1.00 97.69 96 ASP A O 1
ATOM 800 N N . ARG A 1 97 ? -12.106 -3.384 10.125 1.00 97.44 97 ARG A N 1
ATOM 801 C CA . ARG A 1 97 ? -12.581 -2.974 11.453 1.00 97.44 97 ARG A CA 1
ATOM 802 C C . ARG A 1 97 ? -12.506 -1.458 11.635 1.00 97.44 97 ARG A C 1
ATOM 804 O O . ARG A 1 97 ? -13.494 -0.860 12.057 1.00 97.44 97 ARG A O 1
ATOM 811 N N . ALA A 1 98 ? -11.386 -0.833 11.275 1.00 96.88 98 ALA A N 1
ATOM 812 C CA . ALA A 1 98 ? -11.225 0.620 11.323 1.00 96.88 98 ALA A CA 1
ATOM 813 C C . ALA A 1 98 ? -12.239 1.343 10.421 1.00 96.88 98 ALA A C 1
ATOM 815 O O . ALA A 1 98 ? -12.856 2.322 10.839 1.00 96.88 98 ALA A O 1
ATOM 816 N N . ARG A 1 99 ? -12.470 0.826 9.206 1.00 95.06 99 ARG A N 1
ATOM 817 C CA . ARG A 1 99 ? -13.497 1.323 8.278 1.00 95.06 99 ARG A CA 1
ATOM 818 C C . ARG A 1 99 ? -14.894 1.260 8.901 1.00 95.06 99 ARG A C 1
ATOM 820 O O . ARG A 1 99 ? -15.616 2.252 8.860 1.00 95.06 99 ARG A O 1
ATOM 827 N N . LYS A 1 100 ? -15.277 0.116 9.478 1.00 95.31 100 LYS A N 1
ATOM 828 C CA . LYS A 1 100 ? -16.583 -0.075 10.136 1.00 95.31 100 LYS A CA 1
ATOM 829 C C . LYS A 1 100 ? -16.766 0.871 11.321 1.00 95.31 100 LYS A C 1
ATOM 831 O O . LYS A 1 100 ? -17.850 1.419 11.480 1.00 95.31 100 LYS A O 1
ATOM 836 N N . LEU A 1 101 ? -15.721 1.087 12.122 1.00 95.31 101 LEU A N 1
ATOM 837 C CA . LEU A 1 101 ? -15.759 2.049 13.223 1.00 95.31 101 LEU A CA 1
ATOM 838 C C . LEU A 1 101 ? -15.952 3.477 12.705 1.00 95.31 101 LEU A C 1
ATOM 840 O O . LEU A 1 101 ? -16.875 4.137 13.158 1.00 95.31 101 LEU A O 1
ATOM 844 N N . LEU A 1 102 ? -15.193 3.919 11.694 1.00 92.62 102 LEU A N 1
ATOM 845 C CA . LEU A 1 102 ? -15.375 5.247 11.080 1.00 92.62 102 LEU A CA 1
ATOM 846 C C . LEU A 1 102 ? -16.783 5.469 10.523 1.00 92.62 102 LEU A C 1
ATOM 848 O O . LEU A 1 102 ? -17.294 6.579 10.594 1.00 92.62 102 LEU A O 1
ATOM 852 N N . GLN A 1 103 ? -17.411 4.437 9.955 1.00 90.25 103 GLN A N 1
ATOM 853 C CA . GLN A 1 103 ? -18.771 4.537 9.416 1.00 90.25 103 GLN A CA 1
ATOM 854 C C . GLN A 1 103 ? -19.844 4.742 10.488 1.00 90.25 103 GLN A C 1
ATOM 856 O O . GLN A 1 103 ? -20.913 5.249 10.168 1.00 90.25 103 GLN A O 1
ATOM 861 N N . ARG A 1 104 ? -19.573 4.341 11.733 1.00 92.50 104 ARG A N 1
ATOM 862 C CA . ARG A 1 104 ? -20.481 4.540 12.870 1.00 92.50 104 ARG A CA 1
ATOM 863 C C . ARG A 1 104 ? -20.353 5.929 13.487 1.00 92.50 104 ARG A C 1
ATOM 865 O O . ARG A 1 104 ? -21.209 6.318 14.272 1.00 92.50 104 ARG A O 1
ATOM 872 N N . GLN A 1 105 ? -19.282 6.649 13.165 1.00 90.06 105 GLN A N 1
ATOM 873 C CA . GLN A 1 105 ? -19.026 7.968 13.722 1.00 90.06 105 GLN A CA 1
ATOM 874 C C . GLN A 1 105 ? -19.926 9.012 13.049 1.00 90.06 105 GLN A C 1
ATOM 876 O O . GLN A 1 105 ? -20.212 8.886 11.851 1.00 90.06 105 GLN A O 1
ATOM 881 N N . PRO A 1 106 ? -20.355 10.053 13.781 1.00 89.12 106 PRO A N 1
ATOM 882 C CA . PRO A 1 106 ? -21.142 11.131 13.206 1.00 89.12 106 PRO A CA 1
ATOM 883 C C . PRO A 1 106 ? -20.462 11.767 11.976 1.00 89.12 106 PRO A C 1
ATOM 885 O O . PRO A 1 106 ? -19.228 11.877 11.916 1.00 89.12 106 PRO A O 1
ATOM 888 N N . PRO A 1 107 ? -21.240 12.227 10.979 1.00 84.62 107 PRO A N 1
ATOM 889 C CA . PRO A 1 107 ? -20.693 12.994 9.867 1.00 84.62 107 PRO A CA 1
ATOM 890 C C . PRO A 1 107 ? -19.894 14.202 10.372 1.00 84.62 107 PRO A C 1
ATOM 892 O O . PRO A 1 107 ? -20.356 14.953 11.224 1.00 84.62 107 PRO A O 1
ATOM 895 N N . GLY A 1 108 ? -18.683 14.392 9.847 1.00 83.38 108 GLY A N 1
ATOM 896 C CA . GLY A 1 108 ? -17.808 15.504 10.237 1.00 83.38 108 GLY A CA 1
ATOM 897 C C . GLY A 1 108 ? -16.885 15.234 11.432 1.00 83.38 108 GLY A C 1
ATOM 898 O O . GLY A 1 108 ? -15.954 16.009 11.632 1.00 83.38 108 GLY A O 1
ATOM 899 N N . SER A 1 109 ? -17.037 14.116 12.158 1.00 87.56 109 SER A N 1
ATOM 900 C CA . SER A 1 109 ? -16.124 13.749 13.261 1.00 87.56 109 SER A CA 1
ATOM 901 C C . SER A 1 109 ? -14.676 13.532 12.811 1.00 87.56 109 SER A C 1
ATOM 903 O O . SER A 1 109 ? -13.741 13.704 13.590 1.00 87.56 109 SER A O 1
ATOM 905 N N . TYR A 1 110 ? -14.481 13.163 11.544 1.00 86.06 110 TYR A N 1
ATOM 906 C CA . TYR A 1 110 ? -13.170 12.917 10.956 1.00 86.06 110 TYR A CA 1
ATOM 907 C C . TYR A 1 110 ? -12.986 13.719 9.677 1.00 86.06 110 TYR A C 1
ATOM 909 O O . TYR A 1 110 ? -13.891 13.840 8.850 1.00 86.06 110 TYR A O 1
ATOM 917 N N . SER A 1 111 ? -11.760 14.199 9.465 1.00 87.06 111 SER A N 1
ATOM 918 C CA . SER A 1 111 ? -11.385 14.779 8.176 1.00 87.06 111 SER A CA 1
ATOM 919 C C . SER A 1 111 ? -11.536 13.743 7.058 1.00 87.06 111 SER A C 1
ATOM 921 O O . SER A 1 111 ? -11.313 12.546 7.261 1.00 87.06 111 SER A O 1
ATOM 923 N N . ARG A 1 112 ? -11.810 14.201 5.829 1.00 83.94 112 ARG A N 1
ATOM 924 C CA . ARG A 1 112 ? -11.892 13.324 4.646 1.00 83.94 112 ARG A CA 1
ATOM 925 C C . ARG A 1 112 ? -10.665 12.416 4.502 1.00 83.94 112 ARG A C 1
ATOM 927 O O . ARG A 1 112 ? -10.792 11.256 4.129 1.00 83.94 112 ARG A O 1
ATOM 934 N N . GLN A 1 113 ? -9.476 12.929 4.816 1.00 82.50 113 GLN A N 1
ATOM 935 C CA . GLN A 1 113 ? -8.244 12.144 4.756 1.00 82.50 113 GLN A CA 1
ATOM 936 C C . GLN A 1 113 ? -8.234 11.007 5.779 1.00 82.50 113 GLN A C 1
ATOM 938 O O . GLN A 1 113 ? -7.884 9.887 5.421 1.00 82.50 113 GLN A O 1
ATOM 943 N N . GLN A 1 114 ? -8.619 11.270 7.030 1.00 86.06 114 GLN A N 1
ATOM 944 C CA . GLN A 1 114 ? -8.714 10.229 8.058 1.00 86.06 114 GLN A CA 1
ATOM 945 C C . GLN A 1 114 ? -9.769 9.188 7.694 1.00 86.06 114 GLN A C 1
ATOM 947 O O . GLN A 1 114 ? -9.501 7.996 7.814 1.00 86.06 114 GLN A O 1
ATOM 952 N N . TYR A 1 115 ? -10.908 9.635 7.163 1.00 87.25 115 TYR A N 1
ATOM 953 C CA . TYR A 1 115 ? -11.973 8.748 6.715 1.00 87.25 115 TYR A CA 1
ATOM 954 C C . TYR A 1 115 ? -11.516 7.796 5.598 1.00 87.25 115 TYR A C 1
ATOM 956 O O . TYR A 1 115 ? -11.828 6.611 5.627 1.00 87.25 115 TYR A O 1
ATOM 964 N N . LEU A 1 116 ? -10.741 8.287 4.623 1.00 88.94 116 LEU A N 1
ATOM 965 C CA . LEU A 1 116 ? -10.301 7.491 3.470 1.00 88.94 116 LEU A CA 1
ATOM 966 C C . LEU A 1 116 ? -9.130 6.540 3.763 1.00 88.94 116 LEU A C 1
ATOM 968 O O . LEU A 1 116 ? -8.913 5.607 2.993 1.00 88.94 116 LEU A O 1
ATOM 972 N N . ARG A 1 117 ? -8.362 6.751 4.840 1.00 91.31 117 ARG A N 1
ATOM 973 C CA . ARG A 1 117 ? -7.140 5.976 5.137 1.00 91.31 117 ARG A CA 1
ATOM 974 C C . ARG A 1 117 ? -7.338 4.455 5.141 1.00 91.31 117 ARG A C 1
ATOM 976 O O . ARG A 1 117 ? -6.616 3.799 4.392 1.00 91.31 117 ARG A O 1
ATOM 983 N N . PRO A 1 118 ? -8.270 3.874 5.920 1.00 94.31 118 PRO A N 1
ATOM 984 C CA . PRO A 1 118 ? -8.433 2.422 5.934 1.00 94.31 118 PRO A CA 1
ATOM 985 C C . PRO A 1 118 ? -8.960 1.871 4.605 1.00 94.31 118 PRO A C 1
ATOM 987 O O . PRO A 1 118 ? -8.562 0.784 4.206 1.00 94.31 118 PRO A O 1
ATOM 990 N N . LEU A 1 119 ? -9.777 2.635 3.873 1.00 94.19 119 LEU A N 1
ATOM 991 C CA . LEU A 1 119 ? -10.279 2.231 2.555 1.00 94.19 119 LEU A CA 1
ATOM 992 C C . LEU A 1 119 ? -9.122 2.134 1.551 1.00 94.19 119 LEU A C 1
ATOM 994 O O . LEU A 1 119 ? -8.970 1.135 0.856 1.00 94.19 119 LEU A O 1
ATOM 998 N N . LEU A 1 120 ? -8.259 3.154 1.513 1.00 93.69 120 LEU A N 1
ATOM 999 C CA . LEU A 1 120 ? -7.068 3.149 0.663 1.00 93.69 120 LEU A CA 1
ATOM 1000 C C . LEU A 1 120 ? -6.073 2.056 1.069 1.00 93.69 120 LEU A C 1
ATOM 1002 O O . LEU A 1 120 ? -5.379 1.526 0.205 1.00 93.69 120 LEU A O 1
ATOM 1006 N N . ALA A 1 121 ? -5.984 1.726 2.360 1.00 95.56 121 ALA A N 1
ATOM 1007 C CA . ALA A 1 121 ? -5.123 0.656 2.851 1.00 95.56 121 ALA A CA 1
ATOM 1008 C C . ALA A 1 121 ? -5.581 -0.724 2.349 1.00 95.56 121 ALA A C 1
ATOM 1010 O O . ALA A 1 121 ? -4.748 -1.477 1.856 1.00 95.56 121 ALA A O 1
ATOM 1011 N N . LEU A 1 122 ? -6.891 -1.008 2.360 1.00 96.88 122 LEU A N 1
ATOM 1012 C CA . LEU A 1 122 ? -7.461 -2.236 1.782 1.00 96.88 122 LEU A CA 1
ATOM 1013 C C . LEU A 1 122 ? -7.108 -2.376 0.294 1.00 96.88 122 LEU A C 1
ATOM 1015 O O . LEU A 1 122 ? -6.562 -3.394 -0.121 1.00 96.88 122 LEU A O 1
ATOM 1019 N N . LEU A 1 123 ? -7.318 -1.314 -0.490 1.00 95.81 123 LEU A N 1
ATOM 1020 C CA . LEU A 1 123 ? -6.986 -1.304 -1.919 1.00 95.81 123 LEU A CA 1
ATOM 1021 C C . LEU A 1 123 ? -5.486 -1.513 -2.179 1.00 95.81 123 LEU A C 1
ATOM 1023 O O . LEU A 1 123 ? -5.096 -2.271 -3.067 1.00 95.81 123 LEU A O 1
ATOM 1027 N N . ARG A 1 124 ? -4.622 -0.851 -1.398 1.00 94.88 124 ARG A N 1
ATOM 1028 C CA . ARG A 1 124 ? -3.164 -1.027 -1.494 1.00 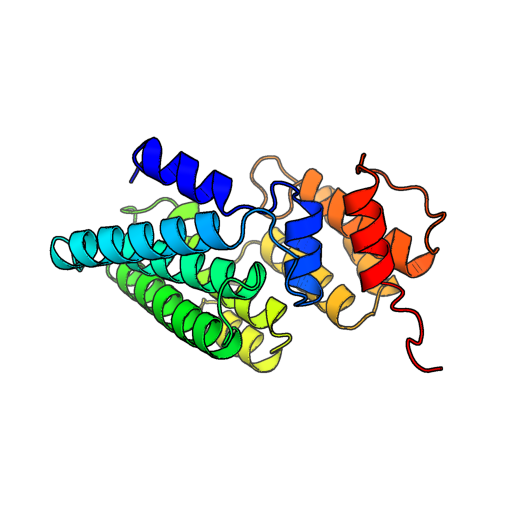94.88 124 ARG A CA 1
ATOM 1029 C C . ARG A 1 124 ? -2.734 -2.439 -1.124 1.00 94.88 124 ARG A C 1
ATOM 1031 O O . ARG A 1 124 ? -1.824 -2.965 -1.755 1.00 94.88 124 ARG A O 1
ATOM 1038 N N . LEU A 1 125 ? -3.366 -3.039 -0.123 1.00 95.50 125 LEU A N 1
ATOM 1039 C CA . LEU A 1 125 ? -3.046 -4.387 0.320 1.00 95.50 125 LEU A CA 1
ATOM 1040 C C . LEU A 1 125 ? -3.408 -5.425 -0.750 1.00 95.50 125 LEU A C 1
ATOM 1042 O O . LEU A 1 125 ? -2.580 -6.281 -1.058 1.00 95.50 125 LEU A O 1
ATOM 1046 N N . SER A 1 126 ? -4.585 -5.310 -1.375 1.00 95.50 126 SER A N 1
ATOM 1047 C CA . SER A 1 126 ? -4.974 -6.173 -2.501 1.00 95.50 126 SER A CA 1
ATOM 1048 C C . SER A 1 126 ? -4.025 -6.022 -3.690 1.00 95.50 126 SER A C 1
ATOM 1050 O O . SER A 1 126 ? -3.580 -7.026 -4.241 1.00 95.50 126 SER A O 1
ATOM 1052 N N . LEU A 1 127 ? -3.637 -4.787 -4.032 1.00 95.31 127 LEU A N 1
ATOM 1053 C CA . LEU A 1 127 ? -2.640 -4.519 -5.074 1.00 95.31 127 LEU A CA 1
ATOM 1054 C C . LEU A 1 127 ? -1.284 -5.168 -4.747 1.00 95.31 127 LEU A C 1
ATOM 1056 O O . LEU A 1 127 ? -0.725 -5.863 -5.588 1.00 95.31 127 LEU A O 1
ATOM 1060 N N . ARG A 1 128 ? -0.781 -5.000 -3.516 1.00 93.31 128 ARG A N 1
ATOM 1061 C CA . ARG A 1 128 ? 0.492 -5.589 -3.060 1.00 93.31 128 ARG A CA 1
ATOM 1062 C C . ARG A 1 128 ? 0.526 -7.100 -3.213 1.00 93.31 128 ARG A C 1
ATOM 1064 O O . ARG A 1 128 ? 1.558 -7.669 -3.556 1.00 93.31 128 ARG A O 1
ATOM 1071 N N . ARG A 1 129 ? -0.606 -7.739 -2.933 1.00 92.81 129 ARG A N 1
ATOM 1072 C CA . ARG A 1 129 ? -0.784 -9.188 -3.046 1.00 92.81 129 ARG A CA 1
ATOM 1073 C C . ARG A 1 129 ? -1.164 -9.632 -4.458 1.00 92.81 129 ARG A C 1
ATOM 1075 O O . ARG A 1 129 ? -1.377 -10.822 -4.654 1.00 92.81 129 ARG A O 1
ATOM 1082 N N . ARG A 1 130 ? -1.272 -8.698 -5.412 1.00 93.56 130 ARG A N 1
ATOM 1083 C CA . ARG A 1 130 ? -1.731 -8.927 -6.790 1.00 93.56 130 ARG A CA 1
ATOM 1084 C C . ARG A 1 130 ? -3.090 -9.638 -6.859 1.00 93.56 130 ARG A C 1
ATOM 1086 O O . ARG A 1 130 ? -3.343 -10.438 -7.748 1.00 93.56 130 ARG A O 1
ATOM 1093 N N . GLN A 1 131 ? -3.975 -9.343 -5.908 1.00 94.75 131 GLN A N 1
ATOM 1094 C CA . GLN A 1 131 ? -5.318 -9.918 -5.819 1.00 94.75 131 GLN A CA 1
ATOM 1095 C C . GLN A 1 131 ? -6.328 -8.977 -6.482 1.00 94.75 131 GLN A C 1
ATOM 1097 O O . GLN A 1 131 ? -6.970 -8.168 -5.812 1.00 94.75 131 GLN A O 1
ATOM 1102 N N . GLU A 1 132 ? -6.437 -9.056 -7.806 1.00 95.31 132 GLU A N 1
ATOM 1103 C CA . GLU A 1 132 ? -7.273 -8.151 -8.603 1.00 95.31 132 GLU A CA 1
ATOM 1104 C C . GLU A 1 132 ? -8.768 -8.274 -8.269 1.00 95.31 132 GLU A C 1
ATOM 1106 O O . GLU A 1 132 ? -9.425 -7.272 -7.992 1.00 95.31 132 GLU A O 1
ATOM 1111 N N . GLU A 1 133 ? -9.295 -9.495 -8.170 1.00 96.00 133 GLU A N 1
ATOM 1112 C CA . GLU A 1 133 ? -10.693 -9.726 -7.775 1.00 96.00 133 GLU A CA 1
ATOM 1113 C C . GLU A 1 133 ? -10.995 -9.142 -6.390 1.00 96.00 133 GLU A C 1
ATOM 1115 O O . GLU A 1 133 ? -12.005 -8.469 -6.177 1.00 96.00 133 GLU A O 1
ATOM 1120 N N . ARG A 1 134 ? -10.069 -9.336 -5.442 1.00 96.31 134 ARG A N 1
ATOM 1121 C CA . ARG A 1 134 ? -10.193 -8.798 -4.085 1.00 96.31 134 ARG A CA 1
ATOM 1122 C C . ARG A 1 134 ? -10.145 -7.272 -4.077 1.00 96.31 134 ARG A C 1
ATOM 1124 O O . ARG A 1 134 ? -10.866 -6.646 -3.302 1.00 96.31 134 ARG A O 1
ATOM 1131 N N . PHE A 1 135 ? -9.320 -6.677 -4.937 1.00 96.44 135 PHE A N 1
ATOM 1132 C CA . PHE A 1 135 ? -9.270 -5.232 -5.121 1.00 96.44 135 PHE A CA 1
ATOM 1133 C C . PHE A 1 135 ? -10.610 -4.693 -5.615 1.00 96.44 135 PHE A C 1
ATOM 1135 O O . PHE A 1 135 ? -11.099 -3.732 -5.027 1.00 96.44 135 PHE A O 1
ATOM 1142 N N . TYR A 1 136 ? -11.223 -5.310 -6.630 1.00 95.12 136 TYR A N 1
ATOM 1143 C CA . TYR A 1 136 ? -12.524 -4.868 -7.141 1.00 95.12 136 TYR A CA 1
ATOM 1144 C C . TYR A 1 136 ? -13.649 -5.065 -6.122 1.00 95.12 136 TYR A C 1
ATOM 1146 O O . TYR A 1 136 ? -14.441 -4.149 -5.909 1.00 95.12 136 TYR A O 1
ATOM 1154 N N . ALA A 1 137 ? -13.645 -6.177 -5.383 1.00 96.25 137 ALA A N 1
ATOM 1155 C CA . ALA A 1 137 ? -14.581 -6.379 -4.279 1.00 96.25 137 ALA A CA 1
ATOM 1156 C C . ALA A 1 137 ? -14.481 -5.253 -3.232 1.00 96.25 137 ALA A C 1
ATOM 1158 O O . ALA A 1 137 ? -15.493 -4.688 -2.813 1.00 96.25 137 ALA A O 1
ATOM 1159 N N . TRP A 1 138 ? -13.262 -4.864 -2.836 1.00 95.94 138 TRP A N 1
ATOM 1160 C CA . TRP A 1 138 ? -13.074 -3.730 -1.927 1.00 95.94 138 TRP A CA 1
ATOM 1161 C C . TRP A 1 138 ? -13.394 -2.385 -2.560 1.00 95.94 138 TRP A C 1
ATOM 1163 O O . TRP A 1 138 ? -13.900 -1.505 -1.863 1.00 95.94 138 TRP A O 1
ATOM 1173 N N . TRP A 1 139 ? -13.094 -2.206 -3.844 1.00 94.50 139 TRP A N 1
ATOM 1174 C CA . TRP A 1 139 ? -13.395 -0.994 -4.592 1.00 94.50 139 TRP A CA 1
ATOM 1175 C C . TRP A 1 139 ? -14.886 -0.685 -4.526 1.00 94.50 139 TRP A C 1
ATOM 1177 O O . TRP A 1 139 ? -15.265 0.396 -4.064 1.00 94.50 139 TRP A O 1
ATOM 1187 N N . ASP A 1 140 ? -15.716 -1.664 -4.876 1.00 92.75 140 ASP A N 1
ATOM 1188 C CA . ASP A 1 140 ? -17.170 -1.538 -4.871 1.00 92.75 140 ASP A CA 1
ATOM 1189 C C . ASP A 1 140 ? -17.703 -1.366 -3.450 1.00 92.75 140 ASP A C 1
ATOM 1191 O O . ASP A 1 140 ? -18.456 -0.429 -3.170 1.00 92.75 140 ASP A O 1
ATOM 1195 N N . HIS A 1 141 ? -17.219 -2.181 -2.508 1.00 91.62 141 HIS A N 1
ATOM 1196 C CA . HIS A 1 141 ? -17.630 -2.106 -1.104 1.00 91.62 141 HIS A CA 1
ATOM 1197 C C . HIS A 1 141 ? -17.266 -0.772 -0.433 1.00 91.62 141 HIS A C 1
ATOM 1199 O O . HIS A 1 141 ? -17.950 -0.292 0.474 1.00 91.62 141 HIS A O 1
ATOM 1205 N N . CYS A 1 142 ? -16.193 -0.125 -0.888 1.00 88.06 142 CYS A N 1
ATOM 1206 C CA . CYS A 1 142 ? -15.786 1.197 -0.424 1.00 88.06 142 CYS A CA 1
ATOM 1207 C C . CYS A 1 142 ? -16.535 2.343 -1.126 1.00 88.06 142 CYS A C 1
ATOM 1209 O O . CYS A 1 142 ? -16.335 3.500 -0.753 1.00 88.06 142 CYS A O 1
ATOM 1211 N N . GLY A 1 143 ? -17.423 2.059 -2.083 1.00 84.12 143 GLY A N 1
ATOM 1212 C CA . GLY A 1 143 ? -18.220 3.045 -2.820 1.00 84.12 143 GLY A CA 1
ATOM 1213 C C . GLY A 1 143 ? -17.611 3.498 -4.151 1.00 84.12 143 GLY A C 1
ATOM 1214 O O . GLY A 1 143 ? -18.130 4.438 -4.759 1.00 84.12 143 GLY A O 1
ATOM 1215 N N . GLY A 1 144 ? -16.522 2.863 -4.592 1.00 86.81 144 GLY A N 1
ATOM 1216 C CA . GLY A 1 144 ? -15.909 3.019 -5.910 1.00 86.81 144 GLY A CA 1
ATOM 1217 C C . GLY A 1 144 ? -15.767 4.468 -6.379 1.00 86.81 144 GLY A C 1
ATOM 1218 O O . GLY A 1 144 ? -15.279 5.345 -5.654 1.00 86.81 144 GLY A O 1
ATOM 1219 N N . LEU A 1 145 ? -16.245 4.729 -7.599 1.00 80.25 145 LEU A N 1
ATOM 1220 C CA . LEU A 1 145 ? -16.177 6.038 -8.263 1.00 80.25 145 LEU A CA 1
ATOM 1221 C C . LEU A 1 145 ? -16.883 7.161 -7.490 1.00 80.25 145 LEU A C 1
ATOM 1223 O O . LEU A 1 145 ? -16.506 8.322 -7.626 1.00 80.25 145 LEU A O 1
ATOM 1227 N N . ARG A 1 146 ? -17.884 6.838 -6.659 1.00 82.56 146 ARG A N 1
ATOM 1228 C CA . ARG A 1 146 ? -18.637 7.842 -5.887 1.00 82.56 146 ARG A CA 1
ATOM 1229 C C . ARG A 1 146 ? -17.819 8.418 -4.736 1.00 82.56 146 ARG A C 1
ATOM 1231 O O . ARG A 1 146 ? -18.100 9.520 -4.274 1.00 82.56 146 ARG A O 1
ATOM 1238 N N . ARG A 1 147 ? -16.834 7.667 -4.233 1.00 82.62 147 ARG A N 1
ATOM 1239 C CA . ARG A 1 147 ? -16.083 8.033 -3.024 1.00 82.62 147 ARG A CA 1
ATOM 1240 C C . ARG A 1 147 ? -14.630 8.399 -3.304 1.00 82.62 147 ARG A C 1
ATOM 1242 O O . ARG A 1 147 ? -14.101 9.324 -2.673 1.00 82.62 147 ARG A O 1
ATOM 1249 N N . PHE A 1 148 ? -13.987 7.712 -4.242 1.00 84.50 148 PHE A N 1
ATOM 1250 C CA . PHE A 1 148 ? -12.611 8.006 -4.624 1.00 84.50 148 PHE A CA 1
ATOM 1251 C C . PHE A 1 148 ? -12.569 9.098 -5.681 1.00 84.50 148 PHE A C 1
ATOM 1253 O O . PHE A 1 148 ? -13.230 9.013 -6.709 1.00 84.50 148 PHE A O 1
ATOM 1260 N N . HIS A 1 149 ? -11.772 10.131 -5.422 1.00 84.00 149 HIS A N 1
ATOM 1261 C CA . HIS A 1 149 ? -11.569 11.207 -6.384 1.00 84.00 149 HIS A CA 1
ATOM 1262 C C . HIS A 1 149 ? -10.757 10.698 -7.591 1.00 84.00 149 HIS A C 1
ATOM 1264 O O . HIS A 1 149 ? -10.056 9.687 -7.492 1.00 84.00 149 HIS A O 1
ATOM 1270 N N . ARG A 1 150 ? -10.859 11.390 -8.732 1.00 82.94 150 ARG A N 1
ATOM 1271 C CA . ARG A 1 150 ? -10.275 10.974 -10.021 1.00 82.94 150 ARG A CA 1
ATOM 1272 C C . ARG A 1 150 ? -8.773 10.681 -9.945 1.00 82.94 150 ARG A C 1
ATOM 1274 O O . ARG A 1 150 ? -8.281 9.797 -10.631 1.00 82.94 150 ARG A O 1
ATOM 1281 N N . ASP A 1 151 ? -8.054 11.379 -9.076 1.00 82.31 151 ASP A N 1
ATOM 1282 C CA . ASP A 1 151 ? -6.624 11.166 -8.838 1.00 82.31 151 ASP A CA 1
ATOM 1283 C C . ASP A 1 151 ? -6.301 9.825 -8.158 1.00 82.31 151 ASP A C 1
ATOM 1285 O O . ASP A 1 151 ? -5.330 9.170 -8.521 1.00 82.31 151 ASP A O 1
ATOM 1289 N N . VAL A 1 152 ? -7.118 9.385 -7.199 1.00 85.56 152 VAL A N 1
ATOM 1290 C CA . VAL A 1 152 ? -7.001 8.057 -6.578 1.00 85.56 152 VAL A CA 1
ATOM 1291 C C . VAL A 1 152 ? -7.301 6.970 -7.607 1.00 85.56 152 VAL A C 1
ATOM 1293 O O . VAL A 1 152 ? -6.576 5.979 -7.667 1.00 85.56 152 VAL A O 1
ATOM 1296 N N . GLN A 1 153 ? -8.345 7.166 -8.419 1.00 86.56 153 GLN A N 1
ATOM 1297 C CA . GLN A 1 153 ? -8.728 6.237 -9.489 1.00 86.56 153 GLN A CA 1
ATOM 1298 C C . GLN A 1 153 ? -7.568 6.056 -10.477 1.00 86.56 153 GLN A C 1
ATOM 1300 O O . GLN A 1 153 ? -7.082 4.946 -10.682 1.00 86.56 153 GLN A O 1
ATOM 1305 N N . ALA A 1 154 ? -7.061 7.173 -10.997 1.00 85.44 154 ALA A N 1
ATOM 1306 C CA . ALA A 1 154 ? -5.922 7.228 -11.897 1.00 85.44 154 ALA A CA 1
ATOM 1307 C C . ALA A 1 154 ? -4.662 6.570 -11.318 1.00 85.44 154 ALA A C 1
ATOM 1309 O O . ALA A 1 154 ? -3.983 5.803 -11.999 1.00 85.44 154 ALA A O 1
ATOM 1310 N N . LEU A 1 155 ? -4.364 6.838 -10.044 1.00 89.31 155 LEU A N 1
ATOM 1311 C CA . LEU A 1 155 ? -3.216 6.255 -9.362 1.00 89.31 155 LEU A CA 1
ATOM 1312 C C . LEU A 1 155 ? -3.300 4.724 -9.325 1.00 89.31 155 LEU A C 1
ATOM 1314 O O . LEU A 1 155 ? -2.315 4.055 -9.626 1.00 89.31 155 LEU A O 1
ATOM 1318 N N . PHE A 1 156 ? -4.451 4.157 -8.955 1.00 92.31 156 PHE A N 1
ATOM 1319 C CA . PHE A 1 156 ? -4.613 2.702 -8.940 1.00 92.31 156 PHE A CA 1
ATOM 1320 C C . PHE A 1 156 ? -4.646 2.096 -10.341 1.00 92.31 156 PHE A C 1
ATOM 1322 O O . PHE A 1 156 ? -4.097 1.015 -10.520 1.00 92.31 156 PHE A O 1
ATOM 1329 N N . GLN A 1 157 ? -5.201 2.795 -11.330 1.00 91.88 157 GLN A N 1
ATOM 1330 C CA . GLN A 1 157 ? -5.160 2.355 -12.723 1.00 91.88 157 GLN A CA 1
ATOM 1331 C C . GLN A 1 157 ? -3.715 2.210 -13.220 1.00 91.88 157 GLN A C 1
ATOM 1333 O O . GLN A 1 157 ? -3.342 1.142 -13.694 1.00 91.88 157 GLN A O 1
ATOM 1338 N N . VAL A 1 158 ? -2.877 3.240 -13.045 1.00 94.56 158 VAL A N 1
ATOM 1339 C CA . VAL A 1 158 ? -1.454 3.180 -13.427 1.00 94.56 158 VAL A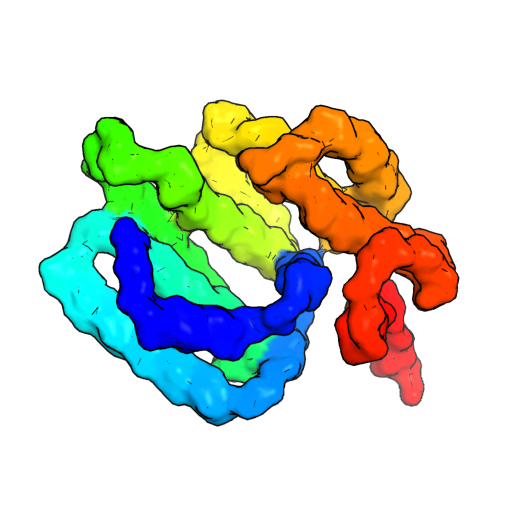 CA 1
ATOM 1340 C C . VAL A 1 158 ? -0.736 2.051 -12.694 1.00 94.56 158 VAL A C 1
ATOM 1342 O O . VAL A 1 158 ? 0.028 1.306 -13.299 1.00 94.56 158 VAL A O 1
ATOM 1345 N N . ARG A 1 159 ? -0.987 1.897 -11.391 1.00 95.88 159 ARG A N 1
ATOM 1346 C CA . ARG A 1 159 ? -0.374 0.827 -10.599 1.00 95.88 159 ARG A CA 1
ATOM 1347 C C . ARG A 1 159 ? -0.743 -0.559 -11.114 1.00 95.88 159 ARG A C 1
ATOM 1349 O O . ARG A 1 159 ? 0.136 -1.404 -11.204 1.00 95.88 159 ARG A O 1
ATOM 1356 N N . TRP A 1 160 ? -2.006 -0.791 -11.462 1.00 96.75 160 TRP A N 1
ATOM 1357 C CA . TRP A 1 160 ? -2.437 -2.067 -12.030 1.00 96.75 160 TRP A CA 1
ATOM 1358 C C . TRP A 1 160 ? -1.835 -2.324 -13.409 1.00 96.75 160 TRP A C 1
ATOM 1360 O O . TRP A 1 160 ? -1.417 -3.448 -13.658 1.00 96.75 160 TRP A O 1
ATOM 1370 N N . LEU A 1 161 ? -1.716 -1.302 -14.263 1.00 96.94 161 LEU A N 1
ATOM 1371 C CA . LEU A 1 161 ? -1.011 -1.430 -15.544 1.00 96.94 161 LEU A CA 1
ATOM 1372 C C . LEU A 1 161 ? 0.451 -1.847 -15.330 1.00 96.94 161 LEU A C 1
ATOM 1374 O O . LEU A 1 161 ? 0.911 -2.784 -15.967 1.00 96.94 161 LEU A O 1
ATOM 1378 N N . ILE A 1 162 ? 1.142 -1.237 -14.360 1.00 96.81 162 ILE A N 1
ATOM 1379 C CA . ILE A 1 162 ? 2.513 -1.621 -13.987 1.00 96.81 162 ILE A CA 1
ATOM 1380 C C . ILE A 1 162 ? 2.578 -3.059 -13.452 1.00 96.81 162 ILE A C 1
ATOM 1382 O O . ILE A 1 162 ? 3.462 -3.811 -13.843 1.00 96.81 162 ILE A O 1
ATOM 1386 N N . VAL A 1 163 ? 1.657 -3.460 -12.567 1.00 95.44 163 VAL A N 1
ATOM 1387 C CA . VAL A 1 163 ? 1.604 -4.833 -12.022 1.00 95.44 163 VAL A CA 1
ATOM 1388 C C . VAL A 1 163 ? 1.353 -5.874 -13.114 1.00 95.44 163 VAL A C 1
ATOM 1390 O O . VAL A 1 163 ? 1.844 -6.994 -13.001 1.00 95.44 163 VAL A O 1
ATOM 1393 N N . LYS A 1 164 ? 0.595 -5.506 -14.152 1.00 95.31 164 LYS A N 1
ATOM 1394 C CA . LYS A 1 164 ? 0.323 -6.326 -15.340 1.00 95.31 164 LYS A CA 1
ATOM 1395 C C . LYS A 1 164 ? 1.400 -6.204 -16.420 1.00 95.31 164 LYS A C 1
ATOM 1397 O O . LYS A 1 164 ? 1.227 -6.779 -17.486 1.00 95.31 164 LYS A O 1
ATOM 1402 N N . GLU A 1 165 ? 2.466 -5.451 -16.149 1.00 95.75 165 GLU A N 1
ATOM 1403 C CA . GLU A 1 165 ? 3.589 -5.227 -17.066 1.00 95.75 165 GLU A CA 1
ATOM 1404 C C . GLU A 1 165 ? 3.175 -4.554 -18.394 1.00 95.75 165 GLU A C 1
ATOM 1406 O O . GLU A 1 165 ? 3.914 -4.560 -19.374 1.00 95.75 165 GLU A O 1
ATOM 1411 N N . ASP A 1 166 ? 2.016 -3.885 -18.417 1.00 97.19 166 ASP A N 1
ATOM 1412 C CA . ASP A 1 166 ? 1.542 -3.064 -19.536 1.00 97.19 166 ASP A CA 1
ATOM 1413 C C . ASP A 1 166 ? 2.130 -1.646 -19.418 1.00 97.19 166 ASP A C 1
ATOM 1415 O O . ASP A 1 166 ? 1.458 -0.655 -19.092 1.00 97.19 166 ASP A O 1
ATOM 1419 N N . TYR A 1 167 ? 3.452 -1.575 -19.585 1.00 96.81 167 TYR A N 1
ATOM 1420 C CA . TYR A 1 167 ? 4.233 -0.362 -19.359 1.00 96.81 167 TYR A CA 1
ATOM 1421 C C . TYR A 1 167 ? 3.946 0.734 -20.390 1.00 96.81 167 TYR A C 1
ATOM 1423 O O . TYR A 1 167 ? 3.971 1.912 -20.030 1.00 96.81 167 TYR A O 1
ATOM 1431 N N . ASP A 1 168 ? 3.601 0.379 -21.629 1.00 96.25 168 ASP A N 1
ATOM 1432 C CA . ASP A 1 168 ? 3.225 1.344 -22.667 1.00 96.25 168 ASP A CA 1
ATOM 1433 C C . ASP A 1 168 ? 1.931 2.080 -22.306 1.00 96.25 168 ASP A C 1
ATOM 1435 O O . ASP A 1 168 ? 1.887 3.318 -22.320 1.00 96.25 168 ASP A O 1
ATOM 1439 N N . ARG A 1 169 ? 0.881 1.354 -21.889 1.00 95.75 169 ARG A N 1
ATOM 1440 C CA . ARG A 1 169 ? -0.354 2.003 -21.424 1.00 95.75 169 ARG A CA 1
ATOM 1441 C C . ARG A 1 169 ? -0.145 2.748 -20.116 1.00 95.75 169 ARG A C 1
ATOM 1443 O O . ARG A 1 169 ? -0.728 3.818 -19.936 1.00 95.75 169 ARG A O 1
ATOM 1450 N N . ALA A 1 170 ? 0.691 2.236 -19.209 1.00 96.12 170 ALA A N 1
ATOM 1451 C CA . ALA A 1 170 ? 1.049 2.964 -17.994 1.00 96.12 170 ALA A CA 1
ATOM 1452 C C . ALA A 1 170 ? 1.731 4.304 -18.326 1.00 96.12 170 ALA A C 1
ATOM 1454 O O . ALA A 1 170 ? 1.383 5.330 -17.736 1.00 96.12 170 ALA A O 1
ATOM 1455 N N . ALA A 1 171 ? 2.658 4.314 -19.290 1.00 94.31 171 ALA A N 1
ATOM 1456 C CA . ALA A 1 171 ? 3.344 5.514 -19.758 1.00 94.31 171 ALA A CA 1
ATOM 1457 C C . ALA A 1 171 ? 2.369 6.513 -20.387 1.00 94.31 171 ALA A C 1
ATOM 1459 O O . ALA A 1 171 ? 2.424 7.701 -20.061 1.00 94.31 171 ALA A O 1
ATOM 1460 N N . PHE A 1 172 ? 1.469 6.035 -21.252 1.00 91.75 172 PHE A N 1
ATOM 1461 C CA . PHE A 1 17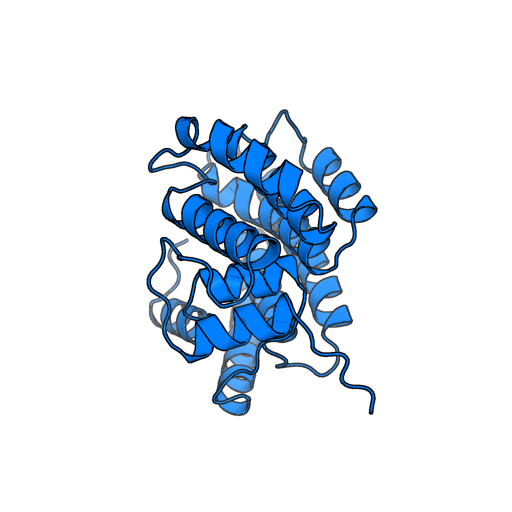2 ? 0.420 6.849 -21.866 1.00 91.75 172 PHE A CA 1
ATOM 1462 C C . PHE A 1 172 ? -0.45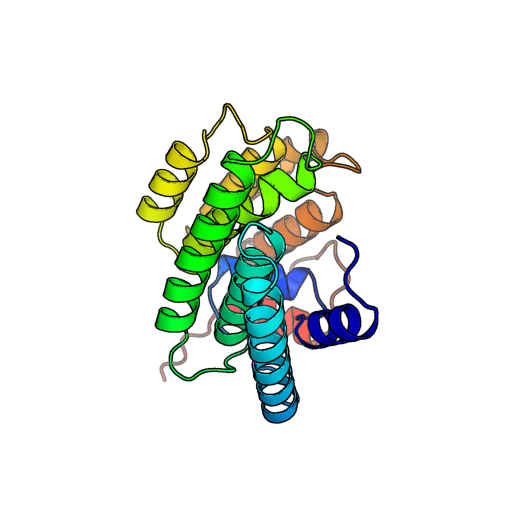4 7.512 -20.796 1.00 91.75 172 PHE A C 1
ATOM 1464 O O . PHE A 1 172 ? -0.525 8.739 -20.726 1.00 91.75 172 PHE A O 1
ATOM 1471 N N . GLN A 1 173 ? -1.001 6.717 -19.872 1.00 88.94 173 GLN A N 1
ATOM 1472 C CA . GLN A 1 173 ? -1.853 7.218 -18.797 1.00 88.94 173 GLN A CA 1
ATOM 1473 C C . GLN A 1 173 ? -1.115 8.253 -17.931 1.00 88.94 173 GLN A C 1
ATOM 1475 O O . GLN A 1 173 ? -1.666 9.296 -17.595 1.00 88.94 173 GLN A O 1
ATOM 1480 N N . LEU A 1 174 ? 0.157 8.028 -17.588 1.00 89.31 174 LEU A N 1
ATOM 1481 C CA . LEU A 1 174 ? 0.949 8.969 -16.783 1.00 89.31 174 LEU A CA 1
ATOM 1482 C C . LEU A 1 174 ? 1.166 10.342 -17.446 1.00 89.31 174 LEU A C 1
ATOM 1484 O O . LEU A 1 174 ? 1.321 11.339 -16.725 1.00 89.31 174 LEU A O 1
ATOM 1488 N N . ARG A 1 175 ? 1.186 10.420 -18.784 1.00 83.75 175 ARG A N 1
ATOM 1489 C CA . ARG A 1 175 ? 1.280 11.698 -19.515 1.00 83.75 175 ARG A CA 1
ATOM 1490 C C . ARG A 1 175 ? 0.007 12.519 -19.323 1.00 83.75 175 ARG A C 1
ATOM 1492 O O . ARG A 1 175 ? 0.098 13.677 -18.920 1.00 83.75 175 ARG A O 1
ATOM 1499 N N . ASP A 1 176 ? -1.153 11.889 -19.466 1.00 75.88 176 ASP A N 1
ATOM 1500 C CA . ASP A 1 176 ? -2.464 12.542 -19.338 1.00 75.88 176 ASP A CA 1
ATOM 1501 C C . ASP A 1 176 ? -2.777 12.978 -17.898 1.00 75.88 176 ASP A C 1
ATOM 1503 O O . ASP A 1 176 ? -3.516 13.935 -17.650 1.00 75.88 176 ASP A O 1
ATOM 1507 N N . LEU A 1 177 ? -2.176 12.305 -16.914 1.00 74.69 177 LEU A N 1
ATOM 1508 C CA . LEU A 1 177 ? -2.378 12.593 -15.494 1.00 74.69 177 LEU A CA 1
ATOM 1509 C C . LEU A 1 177 ? -1.562 13.778 -14.962 1.00 74.69 177 LEU A C 1
ATOM 1511 O O . LEU A 1 177 ? -1.830 14.226 -13.844 1.00 74.69 177 LEU A O 1
ATOM 1515 N N . HIS A 1 178 ? -0.609 14.326 -15.727 1.00 64.44 178 HIS A N 1
ATOM 1516 C CA . HIS A 1 178 ? 0.164 15.498 -15.290 1.00 64.44 178 HIS A CA 1
ATOM 1517 C C . HIS A 1 178 ? -0.735 16.704 -14.959 1.00 64.44 178 HIS A C 1
ATOM 1519 O O . HIS A 1 178 ? -0.426 17.450 -14.032 1.00 64.44 178 HIS A O 1
ATOM 1525 N N . GLY A 1 179 ? -1.884 16.845 -15.631 1.00 63.19 179 GLY A N 1
ATOM 1526 C CA . GLY A 1 179 ? -2.867 17.902 -15.357 1.00 63.19 179 GLY A CA 1
ATOM 1527 C C . GLY A 1 179 ? -3.712 17.701 -14.089 1.00 63.19 179 GLY A C 1
ATOM 1528 O O . GLY A 1 179 ? -4.366 18.637 -13.639 1.00 63.19 179 GLY A O 1
ATOM 1529 N N . LEU A 1 180 ? -3.701 16.505 -13.484 1.00 64.56 180 LEU A N 1
ATOM 1530 C CA . LEU A 1 180 ? -4.463 16.185 -12.265 1.00 64.56 180 LEU A CA 1
ATOM 1531 C C . LEU A 1 180 ? -3.619 16.264 -10.979 1.00 64.56 180 LEU A C 1
ATOM 1533 O O . LEU A 1 180 ? -4.162 16.179 -9.874 1.00 64.56 180 LEU A O 1
ATOM 1537 N N . ALA A 1 181 ? -2.299 16.443 -11.096 1.00 60.16 181 ALA A N 1
ATOM 1538 C CA . ALA A 1 181 ? -1.370 16.461 -9.971 1.00 60.16 181 ALA A CA 1
ATOM 1539 C C . ALA A 1 181 ? -1.391 17.806 -9.211 1.00 60.16 181 ALA A C 1
ATOM 1541 O O . ALA A 1 181 ? -0.596 18.707 -9.466 1.00 60.16 181 ALA A O 1
ATOM 1542 N N . GLY A 1 182 ? -2.291 17.951 -8.233 1.00 59.09 182 GLY A N 1
ATOM 1543 C CA . GLY A 1 182 ? -2.353 19.114 -7.330 1.00 59.09 182 GLY A CA 1
ATOM 1544 C C . GLY A 1 182 ? -1.632 18.914 -5.985 1.00 59.09 182 GLY A C 1
ATOM 1545 O O . GLY A 1 182 ? -1.428 17.787 -5.536 1.00 59.09 182 GLY A O 1
ATOM 1546 N N . ARG A 1 183 ? -1.318 20.003 -5.255 1.00 54.41 183 ARG A N 1
ATOM 1547 C CA . ARG A 1 183 ? -0.655 19.950 -3.920 1.00 54.41 183 ARG A CA 1
ATOM 1548 C C . ARG A 1 183 ? -1.403 19.112 -2.865 1.00 54.41 183 ARG A C 1
ATOM 1550 O O . ARG A 1 183 ? -0.781 18.653 -1.914 1.00 54.41 183 ARG A O 1
ATOM 1557 N N . LYS A 1 184 ? -2.719 18.913 -3.016 1.00 60.34 184 LYS A N 1
ATOM 1558 C CA . LYS A 1 184 ? -3.565 18.090 -2.123 1.00 60.34 184 LYS A CA 1
ATOM 1559 C C . LYS A 1 184 ? -4.051 16.783 -2.772 1.00 60.34 184 LYS A C 1
ATOM 1561 O O . LYS A 1 184 ? -4.910 16.112 -2.204 1.00 60.34 184 LYS A O 1
ATOM 1566 N N . SER A 1 185 ? -3.525 16.441 -3.948 1.00 67.44 185 SER A N 1
ATOM 1567 C CA . SER A 1 185 ? -3.897 15.236 -4.684 1.00 67.44 185 SER A CA 1
ATOM 1568 C C . SER A 1 185 ? -3.227 13.989 -4.099 1.00 67.44 185 SER A C 1
ATOM 1570 O O . SER A 1 185 ? -2.072 14.031 -3.670 1.00 67.44 185 SER A O 1
ATOM 1572 N N . ALA A 1 186 ? -3.935 12.858 -4.117 1.00 68.62 186 ALA A N 1
ATOM 1573 C CA . ALA A 1 186 ? -3.345 11.540 -3.881 1.00 68.62 186 ALA A CA 1
ATOM 1574 C C . ALA A 1 186 ? -2.289 11.186 -4.948 1.00 68.62 186 ALA A C 1
ATOM 1576 O O . ALA A 1 186 ? -1.347 10.441 -4.670 1.00 68.62 186 ALA A O 1
ATOM 1577 N N . PHE A 1 187 ? -2.416 11.769 -6.141 1.00 72.75 187 PHE A N 1
ATOM 1578 C CA . PHE A 1 187 ? -1.447 11.724 -7.226 1.00 72.75 187 PHE A CA 1
ATOM 1579 C C . PHE A 1 187 ? -0.536 12.961 -7.164 1.00 72.75 187 PHE A C 1
ATOM 1581 O O . PHE A 1 187 ? -0.632 13.893 -7.957 1.00 72.75 187 PHE A O 1
ATOM 1588 N N . SER A 1 188 ? 0.333 13.012 -6.152 1.00 79.38 188 SER A N 1
ATOM 1589 C CA . SER A 1 188 ? 1.261 14.137 -5.997 1.00 79.38 188 SER A CA 1
ATOM 1590 C C . SER A 1 188 ? 2.326 14.153 -7.107 1.00 79.38 188 SER A C 1
ATOM 1592 O O . SER A 1 188 ? 2.679 13.089 -7.625 1.00 79.38 188 SER A O 1
ATOM 1594 N N . PRO A 1 189 ? 2.941 15.313 -7.417 1.00 81.50 189 PRO A N 1
ATOM 1595 C CA . PRO A 1 189 ? 4.034 15.388 -8.394 1.00 81.50 189 PRO A CA 1
ATOM 1596 C C . PRO A 1 189 ? 5.197 14.432 -8.092 1.00 81.50 189 PRO A C 1
ATOM 1598 O O . PRO A 1 189 ? 5.799 13.864 -8.999 1.00 81.50 189 PRO A O 1
ATOM 1601 N N . ALA A 1 190 ? 5.490 14.202 -6.807 1.00 85.38 190 ALA A N 1
ATOM 1602 C CA . ALA A 1 190 ? 6.501 13.235 -6.390 1.00 85.38 190 ALA A CA 1
ATOM 1603 C C . ALA A 1 190 ? 6.096 11.789 -6.726 1.00 85.38 190 ALA A C 1
ATOM 1605 O O . ALA A 1 190 ? 6.926 11.019 -7.200 1.00 85.38 190 ALA A O 1
ATOM 1606 N N . ARG A 1 191 ? 4.822 11.418 -6.518 1.00 88.06 191 ARG A N 1
ATOM 1607 C CA . ARG A 1 191 ? 4.313 10.080 -6.857 1.00 88.06 191 ARG A CA 1
ATOM 1608 C C . ARG A 1 191 ? 4.277 9.864 -8.369 1.00 88.06 191 ARG A C 1
ATOM 1610 O O . ARG A 1 191 ? 4.709 8.814 -8.826 1.00 88.06 191 ARG A O 1
ATOM 1617 N N . ALA A 1 192 ? 3.825 10.865 -9.124 1.00 86.88 192 ALA A N 1
ATOM 1618 C CA . ALA A 1 192 ? 3.821 10.841 -10.584 1.00 86.88 192 ALA A CA 1
ATOM 1619 C C . ALA A 1 192 ? 5.234 10.618 -11.143 1.00 86.88 192 ALA A C 1
ATOM 1621 O O . ALA A 1 192 ? 5.433 9.771 -12.009 1.00 86.88 192 ALA A O 1
ATOM 1622 N N . ARG A 1 193 ? 6.228 11.325 -10.587 1.00 90.00 193 ARG A N 1
ATOM 1623 C CA . ARG A 1 193 ? 7.640 11.151 -10.943 1.00 90.00 193 ARG A CA 1
ATOM 1624 C C . ARG A 1 193 ? 8.140 9.739 -10.655 1.00 90.00 193 ARG A C 1
ATOM 1626 O O . ARG A 1 193 ? 8.725 9.133 -11.536 1.00 90.00 193 ARG A O 1
ATOM 1633 N N . ILE A 1 194 ? 7.871 9.209 -9.461 1.00 93.56 194 ILE A N 1
ATOM 1634 C CA . ILE A 1 194 ? 8.284 7.852 -9.066 1.00 93.56 194 ILE A CA 1
ATOM 1635 C C . ILE A 1 194 ? 7.703 6.797 -10.013 1.00 93.56 194 ILE A C 1
ATOM 1637 O O . ILE A 1 194 ? 8.434 5.933 -10.479 1.00 93.56 194 ILE A O 1
ATOM 1641 N N . LEU A 1 195 ? 6.404 6.873 -10.317 1.00 94.50 195 LEU A N 1
ATOM 1642 C CA . LEU A 1 195 ? 5.762 5.936 -11.242 1.00 94.50 195 LEU A CA 1
ATOM 1643 C C . LEU A 1 195 ? 6.301 6.091 -12.668 1.00 94.50 195 LEU A C 1
ATOM 1645 O O . LEU A 1 195 ? 6.539 5.089 -13.332 1.00 94.50 195 LEU A O 1
ATOM 1649 N N . SER A 1 196 ? 6.551 7.329 -13.108 1.00 93.69 196 SER A N 1
ATOM 1650 C CA . SER A 1 196 ? 7.206 7.600 -14.389 1.00 93.69 196 SER A CA 1
ATOM 1651 C C . SER A 1 196 ? 8.593 6.975 -14.441 1.00 93.69 196 SER A C 1
ATOM 1653 O O . SER A 1 196 ? 8.897 6.340 -15.435 1.00 93.69 196 SER A O 1
ATOM 1655 N N . ASP A 1 197 ? 9.410 7.111 -13.397 1.00 95.38 197 ASP A N 1
ATOM 1656 C CA . ASP A 1 197 ? 10.756 6.536 -13.367 1.00 95.38 197 ASP A CA 1
ATOM 1657 C C . ASP A 1 197 ? 10.710 5.003 -13.412 1.00 95.38 197 ASP A C 1
ATOM 1659 O O . ASP A 1 197 ? 11.460 4.409 -14.175 1.00 95.38 197 ASP A O 1
ATOM 1663 N N . ILE A 1 198 ? 9.784 4.363 -12.681 1.00 96.06 198 ILE A N 1
ATOM 1664 C CA . ILE A 1 198 ? 9.582 2.903 -12.745 1.00 96.06 198 ILE A CA 1
ATOM 1665 C C . ILE A 1 198 ? 9.247 2.461 -14.175 1.00 96.06 198 ILE A C 1
ATOM 1667 O O . ILE A 1 198 ? 9.862 1.529 -14.685 1.00 96.06 198 ILE A O 1
ATOM 1671 N N . VAL A 1 199 ? 8.291 3.133 -14.824 1.00 96.62 199 VAL A N 1
ATOM 1672 C CA . VAL A 1 199 ? 7.860 2.808 -16.193 1.00 96.62 199 VAL A CA 1
ATOM 1673 C C . VAL A 1 199 ? 8.977 3.065 -17.209 1.00 96.62 199 VAL A C 1
ATOM 1675 O O . VAL A 1 199 ? 9.239 2.214 -18.051 1.00 96.62 199 VAL A O 1
ATOM 1678 N N . THR A 1 200 ? 9.682 4.195 -17.111 1.00 95.56 200 THR A N 1
ATOM 1679 C CA . THR A 1 200 ? 10.819 4.520 -17.987 1.00 95.56 200 THR A CA 1
ATOM 1680 C C . THR A 1 200 ? 11.931 3.478 -17.851 1.00 95.56 200 THR A C 1
ATOM 1682 O O . THR A 1 200 ? 12.466 3.027 -18.860 1.00 95.56 200 THR A O 1
ATOM 1685 N N . THR A 1 201 ? 12.276 3.070 -16.624 1.00 95.75 201 THR A N 1
ATOM 1686 C CA . THR A 1 201 ? 13.279 2.019 -16.402 1.00 95.75 201 THR A CA 1
ATOM 1687 C C . THR A 1 201 ? 12.822 0.685 -16.977 1.00 95.75 201 THR A C 1
ATOM 1689 O O . THR A 1 201 ? 13.637 0.008 -17.590 1.00 95.75 201 THR A O 1
ATOM 1692 N N . ALA A 1 202 ? 11.544 0.320 -16.845 1.00 95.81 202 ALA A N 1
ATOM 1693 C CA . ALA A 1 202 ? 11.015 -0.917 -17.419 1.00 95.81 202 ALA A CA 1
ATOM 1694 C C . ALA A 1 202 ? 11.101 -0.935 -18.958 1.00 95.81 202 ALA A C 1
ATOM 1696 O O . ALA A 1 202 ? 11.506 -1.938 -19.536 1.00 95.81 202 ALA A O 1
ATOM 1697 N N . LEU A 1 203 ? 10.785 0.187 -19.616 1.00 95.44 203 LEU A N 1
ATOM 1698 C CA . LEU A 1 203 ? 10.785 0.304 -21.081 1.00 95.44 203 LEU A CA 1
ATOM 1699 C C . LEU A 1 203 ? 12.186 0.437 -21.696 1.00 95.44 203 LEU A C 1
ATOM 1701 O O . LEU A 1 203 ? 12.398 0.026 -22.835 1.00 95.44 203 LEU A O 1
ATOM 1705 N N . HIS A 1 204 ? 13.134 1.052 -20.985 1.00 94.19 204 HIS A N 1
ATOM 1706 C CA . HIS A 1 204 ? 14.427 1.452 -21.561 1.00 94.19 204 HIS A CA 1
ATOM 1707 C C . HIS A 1 204 ? 15.648 0.845 -20.857 1.00 94.19 204 HIS A C 1
ATOM 1709 O O . HIS A 1 204 ? 16.783 1.114 -21.251 1.00 94.19 204 HIS A O 1
ATOM 1715 N N . GLY A 1 205 ? 15.445 0.023 -19.827 1.00 90.88 205 GLY A N 1
ATOM 1716 C CA . GLY A 1 205 ? 16.525 -0.659 -19.119 1.00 90.88 205 GLY A CA 1
ATOM 1717 C C . GLY A 1 205 ? 17.248 0.201 -18.067 1.00 90.88 205 GLY A C 1
ATOM 1718 O O . GLY A 1 205 ? 16.792 1.291 -17.705 1.00 90.88 205 GLY A O 1
ATOM 1719 N N . PRO A 1 206 ? 18.407 -0.265 -17.556 1.00 84.75 206 PRO A N 1
ATOM 1720 C CA . PRO A 1 206 ? 19.099 0.348 -16.413 1.00 84.75 206 PRO A CA 1
ATOM 1721 C C . PRO A 1 206 ? 19.726 1.702 -16.751 1.00 84.75 206 PRO A C 1
ATOM 1723 O O . PRO A 1 206 ? 19.963 2.511 -15.858 1.00 84.75 206 PRO A O 1
ATOM 1726 N N . GLY A 1 207 ? 20.003 1.945 -18.036 1.00 83.62 207 GLY A N 1
ATOM 1727 C CA . GLY A 1 207 ? 20.562 3.199 -18.543 1.00 83.62 207 GLY A CA 1
ATOM 1728 C C . GLY A 1 207 ? 19.532 4.317 -18.714 1.00 83.62 207 GLY A C 1
ATOM 1729 O O . GLY A 1 207 ? 19.892 5.411 -19.143 1.00 83.62 207 GLY A O 1
ATOM 1730 N N . ALA A 1 208 ? 18.259 4.062 -18.399 1.00 89.75 208 ALA A N 1
ATOM 1731 C CA . ALA A 1 208 ? 17.193 5.042 -18.519 1.00 89.75 208 ALA A CA 1
ATOM 1732 C C . ALA A 1 208 ? 17.484 6.326 -17.722 1.00 89.75 208 ALA A C 1
ATOM 1734 O O . ALA A 1 208 ? 17.829 6.290 -16.538 1.00 89.75 208 ALA A O 1
ATOM 1735 N N . ALA A 1 209 ? 17.266 7.480 -18.354 1.00 89.88 209 ALA A N 1
ATOM 1736 C CA . ALA A 1 209 ? 17.357 8.771 -17.685 1.00 89.88 209 ALA A CA 1
ATOM 1737 C C . ALA A 1 209 ? 16.176 8.954 -16.714 1.00 89.88 209 ALA A C 1
ATOM 1739 O O . ALA A 1 209 ? 15.036 9.179 -17.128 1.00 89.88 209 ALA A O 1
ATOM 1740 N N . LEU A 1 210 ? 16.454 8.859 -15.412 1.00 92.00 210 LEU A N 1
ATOM 1741 C CA . LEU A 1 210 ? 15.453 9.039 -14.359 1.00 92.00 210 LEU A CA 1
ATOM 1742 C C . LEU A 1 210 ? 15.286 10.513 -13.994 1.00 92.00 210 LEU A C 1
ATOM 1744 O O . LEU A 1 210 ? 16.259 11.254 -13.863 1.00 92.00 210 LEU A O 1
ATOM 1748 N N . LYS A 1 211 ? 14.038 10.928 -13.769 1.00 91.19 211 LYS A N 1
ATOM 1749 C CA . LYS A 1 211 ? 13.686 12.282 -13.319 1.00 91.19 211 LYS A CA 1
ATOM 1750 C C . LYS A 1 211 ? 13.975 12.476 -11.830 1.00 91.19 211 LYS A C 1
ATOM 1752 O O . LYS A 1 211 ? 14.152 13.605 -11.377 1.00 91.19 211 LYS A O 1
ATOM 1757 N N . GLY A 1 212 ? 13.923 11.406 -11.037 1.00 88.94 212 GLY A N 1
ATOM 1758 C CA . GLY A 1 212 ? 14.242 11.417 -9.614 1.00 88.94 212 GLY A CA 1
ATOM 1759 C C . GLY A 1 212 ? 15.719 11.156 -9.310 1.00 88.94 212 GLY A C 1
ATOM 1760 O O . GLY A 1 212 ? 16.406 10.401 -9.997 1.00 88.94 212 GLY A O 1
ATOM 1761 N N . THR A 1 213 ? 16.197 11.734 -8.207 1.00 90.19 213 THR A N 1
ATOM 1762 C CA . THR A 1 213 ? 17.525 11.438 -7.659 1.00 90.19 213 THR A CA 1
ATOM 1763 C C . THR A 1 213 ? 17.420 10.283 -6.668 1.00 90.19 213 THR A C 1
ATOM 1765 O O . THR A 1 213 ? 16.845 10.427 -5.589 1.00 90.19 213 THR A O 1
ATOM 1768 N N . TYR A 1 214 ? 17.990 9.135 -7.028 1.00 90.31 214 TYR A N 1
ATOM 1769 C CA . TYR A 1 214 ? 18.002 7.929 -6.199 1.00 90.31 214 TYR A CA 1
ATOM 1770 C C . TYR A 1 214 ? 19.438 7.490 -5.933 1.00 90.31 214 TYR A C 1
ATOM 1772 O O . TYR A 1 214 ? 20.242 7.440 -6.864 1.00 90.31 214 TYR A O 1
ATOM 1780 N N . GLY A 1 215 ? 19.745 7.159 -4.677 1.00 89.19 215 GLY A N 1
ATOM 1781 C CA . GLY A 1 215 ? 21.048 6.608 -4.306 1.00 89.19 215 GLY A CA 1
ATOM 1782 C C . GLY A 1 215 ? 21.289 5.206 -4.888 1.00 89.19 215 GLY A C 1
ATOM 1783 O O . GLY A 1 215 ? 20.326 4.545 -5.295 1.00 89.19 215 GLY A O 1
ATOM 1784 N N . PRO A 1 216 ? 22.546 4.721 -4.881 1.00 89.31 216 PRO A N 1
ATOM 1785 C CA . PRO A 1 216 ? 22.936 3.472 -5.543 1.00 89.31 216 PRO A CA 1
ATOM 1786 C C . PRO A 1 216 ? 22.091 2.260 -5.135 1.00 89.31 216 PRO A C 1
ATOM 1788 O O . PRO A 1 216 ? 21.560 1.565 -5.994 1.00 89.31 216 PRO A O 1
ATOM 1791 N N . TYR A 1 217 ? 21.861 2.069 -3.831 1.00 87.56 217 TYR A N 1
ATOM 1792 C CA . TYR A 1 217 ? 21.044 0.964 -3.316 1.00 87.56 217 TYR A CA 1
ATOM 1793 C C . TYR A 1 217 ? 19.611 0.970 -3.869 1.00 87.56 217 TYR A C 1
ATOM 1795 O O . TYR A 1 217 ? 19.085 -0.065 -4.264 1.00 87.56 217 TYR A O 1
ATOM 1803 N N . VAL A 1 218 ? 18.966 2.138 -3.928 1.00 88.88 218 VAL A N 1
ATOM 1804 C CA . VAL A 1 218 ? 17.576 2.237 -4.398 1.00 88.88 218 VAL A CA 1
ATOM 1805 C C . VAL A 1 218 ? 17.489 1.942 -5.898 1.00 88.88 218 VAL A C 1
ATOM 1807 O O . VAL A 1 218 ? 16.538 1.295 -6.330 1.00 88.88 218 VAL A O 1
ATOM 1810 N N . ARG A 1 219 ? 18.484 2.383 -6.682 1.00 89.94 219 ARG A N 1
ATOM 1811 C CA . ARG A 1 219 ? 18.582 2.051 -8.112 1.00 89.94 219 ARG A CA 1
ATOM 1812 C C . ARG A 1 219 ? 18.799 0.557 -8.328 1.00 89.94 219 ARG A C 1
ATOM 1814 O O . ARG A 1 219 ? 18.133 -0.013 -9.182 1.00 89.94 219 ARG A O 1
ATOM 1821 N N . GLN A 1 220 ? 19.653 -0.072 -7.520 1.00 88.69 220 GLN A N 1
ATOM 1822 C CA . GLN A 1 220 ? 19.867 -1.518 -7.579 1.00 88.69 220 GLN A CA 1
ATOM 1823 C C . GLN A 1 220 ? 18.572 -2.286 -7.304 1.00 88.69 220 GLN A C 1
ATOM 1825 O O . GLN A 1 220 ? 18.199 -3.153 -8.081 1.00 88.69 220 GLN A O 1
ATOM 1830 N N . VAL A 1 221 ? 17.828 -1.922 -6.254 1.00 89.00 221 VAL A N 1
ATOM 1831 C CA . VAL A 1 221 ? 16.540 -2.570 -5.954 1.00 89.00 221 VAL A CA 1
ATOM 1832 C C . VAL A 1 221 ? 15.531 -2.381 -7.092 1.00 89.00 221 VAL A C 1
ATOM 1834 O O . VAL A 1 221 ? 14.776 -3.301 -7.392 1.00 89.00 221 VAL A O 1
ATOM 1837 N N . LEU A 1 222 ? 15.496 -1.204 -7.728 1.00 91.19 222 LEU A N 1
ATOM 1838 C CA . LEU A 1 222 ? 14.648 -0.966 -8.900 1.00 91.19 222 LEU A CA 1
ATOM 1839 C C . LEU A 1 222 ? 15.029 -1.896 -10.062 1.00 91.19 222 LEU A C 1
ATOM 1841 O O . LEU A 1 222 ? 14.145 -2.496 -10.668 1.00 91.19 222 LEU A O 1
ATOM 1845 N N . TRP A 1 223 ? 16.329 -2.042 -10.326 1.00 89.56 223 TRP A N 1
ATOM 1846 C CA . TRP A 1 223 ? 16.863 -2.944 -11.343 1.00 89.56 223 TRP A CA 1
ATOM 1847 C C . TRP A 1 223 ? 16.504 -4.407 -11.066 1.00 89.56 223 TRP A C 1
ATOM 1849 O O . TRP A 1 223 ? 15.852 -5.032 -11.893 1.00 89.56 223 TRP A O 1
ATOM 1859 N N . ASP A 1 224 ? 16.822 -4.916 -9.873 1.00 89.00 224 ASP A N 1
ATOM 1860 C CA . ASP A 1 224 ? 16.607 -6.319 -9.477 1.00 89.00 224 ASP A CA 1
ATOM 1861 C C . ASP A 1 224 ? 15.136 -6.758 -9.540 1.00 89.00 224 ASP A C 1
ATOM 1863 O O . ASP A 1 224 ? 14.818 -7.952 -9.595 1.00 89.00 224 ASP A O 1
ATOM 1867 N N . VAL A 1 225 ? 14.224 -5.792 -9.421 1.00 89.94 225 VAL A N 1
ATOM 1868 C CA . VAL A 1 225 ? 12.783 -6.025 -9.445 1.00 89.94 225 VAL A CA 1
ATOM 1869 C C . VAL A 1 225 ? 12.226 -6.006 -10.866 1.00 89.94 225 VAL A C 1
ATOM 1871 O O . VAL A 1 225 ? 11.360 -6.825 -11.162 1.00 89.94 225 VAL A O 1
ATOM 1874 N N . LEU A 1 226 ? 12.697 -5.092 -11.717 1.00 91.31 226 LEU A N 1
ATOM 1875 C CA . LEU A 1 226 ? 12.238 -4.957 -13.104 1.00 91.31 226 LEU A CA 1
ATOM 1876 C C . LEU A 1 226 ? 12.908 -5.953 -14.050 1.00 91.31 226 LEU A C 1
ATOM 1878 O O . LEU A 1 226 ? 12.289 -6.431 -14.992 1.00 91.31 226 LEU A O 1
ATOM 1882 N N . PHE A 1 227 ? 14.166 -6.275 -13.774 1.00 89.88 227 PHE A N 1
ATOM 1883 C CA . PHE A 1 227 ? 14.992 -7.170 -14.565 1.00 89.88 227 PHE A CA 1
ATOM 1884 C C . PHE A 1 227 ? 15.558 -8.233 -13.635 1.00 89.88 227 PHE A C 1
ATOM 1886 O O . PHE A 1 227 ? 16.762 -8.254 -13.370 1.00 89.88 227 PHE A O 1
ATOM 1893 N N . PRO A 1 228 ? 14.698 -9.106 -13.078 1.00 80.81 228 PRO A N 1
ATOM 1894 C CA . PRO A 1 228 ? 15.198 -10.280 -12.401 1.00 80.81 228 PRO A CA 1
ATOM 1895 C C . PRO A 1 228 ? 15.967 -11.072 -13.458 1.00 80.81 228 PRO A C 1
ATOM 1897 O O . PRO A 1 228 ? 15.365 -11.640 -14.368 1.00 80.81 228 PRO A O 1
ATOM 1900 N N . GLU A 1 229 ? 17.299 -11.062 -13.386 1.00 73.56 229 GLU A N 1
ATOM 1901 C CA . GLU A 1 229 ? 18.114 -11.986 -14.168 1.00 73.56 229 GLU A CA 1
ATOM 1902 C C . GLU A 1 229 ? 17.484 -13.378 -14.054 1.00 73.56 229 GLU A C 1
ATOM 1904 O O . GLU A 1 229 ? 16.979 -13.739 -12.982 1.00 73.56 229 GLU A O 1
ATOM 1909 N N . LYS A 1 230 ? 17.495 -14.160 -15.142 1.00 47.94 230 LYS A N 1
ATOM 1910 C CA . LYS A 1 230 ? 17.264 -15.604 -15.055 1.00 47.94 230 LYS A CA 1
ATOM 1911 C C . LYS A 1 230 ? 18.333 -16.166 -14.114 1.00 47.94 230 LYS A C 1
ATOM 1913 O O . LYS A 1 230 ? 19.389 -16.594 -14.563 1.00 47.94 230 LYS A O 1
ATOM 1918 N N . ARG A 1 231 ? 18.082 -16.129 -12.805 1.00 41.53 231 ARG A N 1
ATOM 1919 C CA . ARG A 1 231 ? 18.838 -16.839 -11.775 1.00 41.53 231 ARG A CA 1
ATOM 1920 C C . ARG A 1 231 ? 18.461 -18.312 -11.870 1.00 41.53 231 ARG A C 1
ATOM 1922 O O . ARG A 1 231 ? 17.849 -18.848 -10.965 1.00 41.53 231 ARG A O 1
ATOM 1929 N N . ASP A 1 232 ? 18.766 -18.884 -13.023 1.00 40.25 232 ASP A N 1
ATOM 1930 C CA . ASP A 1 232 ? 18.841 -20.303 -13.316 1.00 40.25 232 ASP A CA 1
ATOM 1931 C C . ASP A 1 232 ? 19.896 -20.433 -14.417 1.00 40.25 232 ASP A C 1
ATOM 1933 O O . ASP A 1 232 ? 19.595 -20.373 -15.614 1.00 40.25 232 ASP A O 1
ATOM 1937 N N . LYS A 1 233 ? 21.154 -20.482 -13.974 1.00 34.22 233 LYS A N 1
ATOM 1938 C CA . LYS A 1 233 ? 22.125 -21.539 -14.271 1.00 34.22 233 LYS A CA 1
ATOM 1939 C C . LYS A 1 233 ? 23.231 -21.504 -13.223 1.00 34.22 233 LYS A C 1
ATOM 1941 O O . LYS A 1 233 ? 23.730 -20.393 -12.945 1.00 34.22 233 LYS A O 1
#

Foldseek 3Di:
DDDDPVVVVLVVLLDPVDPLLVLLCLLQVDADARPPLVVNLVSLVVLLVVLVVVCVVVVLQLVSLQVQLVSLCSCLNNVSDPCNVVSLVSSLVSLVSSQVSLVPDDPPPDDLCSNCSSLVVQLSSCNSVVPVVSNVVSCVVVVHPVNDDPLSVLLSVLSNCVSVVVLVVSLVSLVVCVVVADPPGPCHPVNSQSSNQLSQCLVPNLPGDGPDDDDPVSSVSSRCSSCVDPPPD

pLDDT: mean 87.7, std 10.69, range [34.22, 98.38]

Radius of gyration: 18.22 Å; chains: 1; bounding box: 44×42×50 Å

Secondary structure (DSSP, 8-state):
-PPPHHHHHHHHHTS-S-HHHHHHHHHH-PPPPPSSHHHHHHHHHHHHHHHHHHHHH-TT-THHHHHHHHHHHHHHHTT-SS-HHHHHHHHHHHHHHHHHHHHHSPTTSS-HHHHHHHHHHHHHHHHHTT-HHHHHHHHHHTTHHHHS-HHHHHHHHHHHHHHTT-HHHHHHHHHHGGGG--TT-SS-HHHHHHHHHHHHHHHH-TT---SS---HHHHHHHHHHHS------

Organism: Megasphaera elsdenii (NCBI:txid907)

Sequence (233 aa):
MYLPHELRQDFHYLSLRSSLLEEISLLYGRPLTAGDRIGRICRCRRLVRDFLAAWQRQPDQPEYPYLLGVLLERAGQLALTDQPGRAYDQAEQYYDRARKLLQRQPPGSYSRQQYLRPLLALLRLSLRRRQEERFYAWWDHCGGLRRFHRDVQALFQVRWLIVKEDYDRAAFQLRDLHGLAGRKSAFSPARARILSDIVTTALHGPGAALKGTYGPYVRQVLWDVLFPEKRDK